Protein AF-G3UJ27-F1 (afdb_monomer)

Foldseek 3Di:
DDDDDDDDDDDDDDDDDDDDDDDDPDPPPDPPPPVPVVVVVVPDQLVVVLVVLVVVLVVLVVVLVVLVVVVVVQVVCVVVVHDRDPDPRDDSVVSVVSNVVSVVSNVVSVVVNVVVVVVVVVCVVPPDQDAPPDPDPPDPPVSHDPPVRVVVVVVVVVVVVVVVVVVVVVVVCVVVVVDPDDDDDDDDDD

Nearest PDB structures (foldseek):
  7emf-assembly1_2  TM=6.962E-01  e=2.921E-13  Homo sapiens
  6w1s-assembly1_X  TM=6.790E-01  e=1.204E-13  Mus musculus
  5nen-assembly1_B  TM=3.263E-01  e=4.739E-01  Serratia marcescens
  3hai-assembly1_B  TM=3.189E-01  e=7.214E+00  Homo sapiens
  8p7d-assembly1_B  TM=3.461E-01  e=8.723E+00  Homo sapiens

Mean predicted aligned error: 19.28 Å

Radius of gyration: 38.5 Å; Cα contacts (8 Å, |Δi|>4): 62; chains: 1; bounding box: 100×75×114 Å

Organism: Loxodonta africana (NCBI:txid9785)

Secondary structure (DSSP, 8-state):
------------------------------S-STHHHHHHTSS--HHHHHHHHHHHHHHHHHHHHHHHHHHHHHHHHHHTTPPPP---PPPHHHHHHHHHHHHHHHHHHHHHHHHHHHHHHHHHHHSPPPP---SSTT---TT---HHHHHHHHHHHHHHHHHHHHHHHHHHHHHTT-PPPP--------

Sequence (190 aa):
MAAPQQPPSTASSAAGVAQQQPQPPAQLVGPAQSGLLQQQQQDFDPVQRYKLLIPQLKESLQTLMKVAAQNLIQNTNIDNGQKSSDGPIQRFDKCLEEFYALCDQLELCLRLAHECLSQSCDSAKHSPTLVPTATKPDAVQPDSLPYPQYLAVIKAQIACAKDIHTALLDCANKVTGKTPAPPTGPGGTL

InterPro domains:
  IPR021018 Mediator complex, subunit Med29, metazoa [PF11568] (42-176)
  IPR021018 Mediator complex, subunit Med29, metazoa [PTHR28314] (6-182)

Structure (mmCIF, N/CA/C/O backbone):
data_AF-G3UJ27-F1
#
_entry.id   AF-G3UJ27-F1
#
loop_
_atom_site.group_PDB
_atom_site.id
_atom_site.type_symbol
_atom_site.label_atom_id
_atom_site.label_alt_id
_atom_site.label_comp_id
_atom_site.label_asym_id
_atom_site.label_entity_id
_atom_site.label_seq_id
_atom_site.pdbx_PDB_ins_code
_atom_site.Cartn_x
_atom_site.Cartn_y
_atom_site.Cartn_z
_atom_site.occupancy
_atom_site.B_iso_or_equiv
_atom_site.auth_seq_id
_atom_site.auth_comp_id
_atom_site.auth_asym_id
_atom_site.auth_atom_id
_atom_site.pdbx_PDB_model_num
ATOM 1 N N . MET A 1 1 ? -51.303 46.149 -0.314 1.00 43.59 1 MET A N 1
ATOM 2 C CA . MET A 1 1 ? -50.035 46.727 0.187 1.00 43.59 1 MET A CA 1
ATOM 3 C C . MET A 1 1 ? -48.930 45.927 -0.497 1.00 43.59 1 MET A C 1
ATOM 5 O O . MET A 1 1 ? -48.987 44.713 -0.398 1.00 43.59 1 MET A O 1
ATOM 9 N N . ALA A 1 2 ? -48.161 46.459 -1.453 1.00 43.19 2 ALA A N 1
ATOM 10 C CA . ALA A 1 2 ? -47.212 47.584 -1.364 1.00 43.19 2 ALA A CA 1
ATOM 11 C C . ALA A 1 2 ? -46.018 47.257 -0.444 1.00 43.19 2 ALA A C 1
ATOM 13 O O . ALA A 1 2 ? -46.259 46.792 0.662 1.00 43.19 2 ALA A O 1
ATOM 14 N N . ALA A 1 3 ? -44.750 47.510 -0.789 1.00 45.84 3 ALA A N 1
ATOM 15 C CA . ALA A 1 3 ? -44.082 47.788 -2.075 1.00 45.84 3 ALA A CA 1
ATOM 16 C C . ALA A 1 3 ? -42.552 47.603 -1.857 1.00 45.84 3 ALA A C 1
ATOM 18 O O . ALA A 1 3 ? -42.110 47.744 -0.716 1.00 45.84 3 ALA A O 1
ATOM 19 N N . PRO A 1 4 ? -41.727 47.305 -2.881 1.00 49.81 4 PRO A N 1
ATOM 20 C CA . PRO A 1 4 ? -40.267 47.267 -2.728 1.00 49.81 4 PRO A CA 1
ATOM 21 C C . PRO A 1 4 ? -39.659 48.683 -2.662 1.00 49.81 4 PRO A C 1
ATOM 23 O O . PRO A 1 4 ? -40.186 49.608 -3.280 1.00 49.81 4 PRO A O 1
ATOM 26 N N . GLN A 1 5 ? -38.527 48.852 -1.967 1.00 48.75 5 GLN A N 1
ATOM 27 C CA . GLN A 1 5 ? -37.745 50.099 -1.982 1.00 48.75 5 GLN A CA 1
ATOM 28 C C . GLN A 1 5 ? -36.603 50.067 -3.015 1.00 48.75 5 GLN A C 1
ATOM 30 O O . GLN A 1 5 ? -35.950 49.046 -3.219 1.00 48.75 5 GLN A O 1
ATOM 35 N N . GLN A 1 6 ? -36.385 51.223 -3.649 1.00 38.78 6 GLN A N 1
ATOM 36 C CA . GLN A 1 6 ? -35.294 51.571 -4.575 1.00 38.78 6 GLN A CA 1
ATOM 37 C C . GLN A 1 6 ? -34.356 52.617 -3.893 1.00 38.78 6 GLN A C 1
ATOM 39 O O . GLN A 1 6 ? -34.439 52.771 -2.676 1.00 38.78 6 GLN A O 1
ATOM 44 N N . PRO A 1 7 ? -33.595 53.456 -4.632 1.00 64.69 7 PRO A N 1
ATOM 45 C CA . PRO A 1 7 ? -32.274 53.235 -5.243 1.00 64.69 7 PRO A CA 1
ATOM 46 C C . PRO A 1 7 ? -31.192 54.141 -4.573 1.00 64.69 7 PRO A C 1
ATOM 48 O O . PRO A 1 7 ? -31.473 54.673 -3.496 1.00 64.69 7 PRO A O 1
ATOM 51 N N . PRO A 1 8 ? -29.951 54.297 -5.109 1.00 52.19 8 PRO A N 1
ATOM 52 C CA . PRO A 1 8 ? -29.618 55.216 -6.235 1.00 52.19 8 PRO A CA 1
ATOM 53 C C . PRO A 1 8 ? -28.551 54.638 -7.221 1.00 52.19 8 PRO A C 1
ATOM 55 O O . PRO A 1 8 ? -28.146 53.493 -7.059 1.00 52.19 8 PRO A O 1
ATOM 58 N N . SER A 1 9 ? -27.945 55.351 -8.194 1.00 44.00 9 SER A N 1
ATOM 59 C CA . SER A 1 9 ? -28.439 56.270 -9.256 1.00 44.00 9 SER A CA 1
ATOM 60 C C . SER A 1 9 ? -27.278 56.727 -10.182 1.00 44.00 9 SER A C 1
ATOM 62 O O . SER A 1 9 ? -26.200 57.010 -9.676 1.00 44.00 9 SER A O 1
ATOM 64 N N . THR A 1 10 ? -27.551 56.944 -11.487 1.00 37.72 10 THR A N 1
ATOM 65 C CA . THR A 1 10 ? -26.833 57.832 -12.467 1.00 37.72 10 THR A CA 1
ATOM 66 C C . THR A 1 10 ? -25.339 57.602 -12.815 1.00 37.72 10 THR A C 1
ATOM 68 O O . THR A 1 10 ? -24.548 57.268 -11.951 1.00 37.72 10 THR A O 1
ATOM 71 N N . ALA A 1 11 ? -24.830 57.883 -14.030 1.00 40.16 11 ALA A N 1
ATOM 72 C CA . ALA A 1 11 ? -25.424 58.107 -15.366 1.00 40.16 11 ALA A CA 1
ATOM 73 C C . ALA A 1 11 ? -24.314 58.219 -16.449 1.00 40.16 11 ALA A C 1
ATOM 75 O O . ALA A 1 11 ? -23.251 58.741 -16.143 1.00 40.16 11 ALA A O 1
ATOM 76 N N . SER A 1 12 ? -24.646 57.892 -17.713 1.00 38.56 12 SER A N 1
ATOM 77 C CA . SER A 1 12 ? -24.023 58.381 -18.974 1.00 38.56 12 SER A CA 1
ATOM 78 C C . SER A 1 12 ? -22.514 58.177 -19.240 1.00 38.56 12 SER A C 1
ATOM 80 O O . SER A 1 12 ? -21.727 57.957 -18.335 1.00 38.56 12 SER A O 1
ATOM 82 N N . SER A 1 13 ? -21.979 58.345 -20.458 1.00 37.38 13 SER A N 1
ATOM 83 C CA . SER A 1 13 ? -22.450 58.152 -21.854 1.00 37.38 13 SER A CA 1
ATOM 84 C C . SER A 1 13 ? -21.300 58.603 -22.771 1.00 37.38 13 SER A C 1
ATOM 86 O O . SER A 1 13 ? -20.910 59.761 -22.670 1.00 37.38 13 SER A O 1
ATOM 88 N N . ALA A 1 14 ? -20.810 57.771 -23.697 1.00 36.94 14 ALA A N 1
ATOM 89 C CA . ALA A 1 14 ? -20.110 58.234 -24.909 1.00 36.94 14 ALA A CA 1
ATOM 90 C C . ALA A 1 14 ? -19.943 57.089 -25.922 1.00 36.94 14 ALA A C 1
ATOM 92 O O . ALA A 1 14 ? -19.512 55.996 -25.564 1.00 36.94 14 ALA A O 1
ATOM 93 N N . ALA A 1 15 ? -20.264 57.354 -27.188 1.00 33.00 15 ALA A N 1
ATOM 94 C CA . ALA A 1 15 ? -20.025 56.436 -28.299 1.00 33.00 15 ALA A CA 1
ATOM 95 C C . ALA A 1 15 ? -18.659 56.700 -28.957 1.00 33.00 15 ALA A C 1
ATOM 97 O O . ALA A 1 15 ? -18.179 57.832 -28.969 1.00 33.00 15 ALA A O 1
ATOM 98 N N . GLY A 1 16 ? -18.078 55.670 -29.574 1.00 33.84 16 GLY A N 1
ATOM 99 C CA . GLY A 1 16 ? -16.882 55.779 -30.411 1.00 33.84 16 GLY A CA 1
ATOM 100 C C . GLY A 1 16 ? -16.804 54.598 -31.374 1.00 33.84 16 GLY A C 1
ATOM 101 O O . GLY A 1 16 ? -16.449 53.497 -30.968 1.00 33.84 16 GLY A O 1
ATOM 102 N N . VAL A 1 17 ? -17.182 54.816 -32.636 1.00 36.81 17 VAL A N 1
ATOM 103 C CA . VAL A 1 17 ? -17.223 53.786 -33.688 1.00 36.81 17 VAL A CA 1
ATOM 104 C C . VAL A 1 17 ? -16.117 54.000 -34.722 1.00 36.81 17 VAL A C 1
ATOM 106 O O . VAL A 1 17 ? -16.107 55.009 -35.418 1.00 36.81 17 VAL A O 1
ATOM 109 N N . ALA A 1 18 ? -15.213 53.025 -34.837 1.00 36.53 18 ALA A N 1
ATOM 110 C CA . ALA A 1 18 ? -14.238 52.831 -35.917 1.00 36.53 18 ALA A CA 1
ATOM 111 C C . ALA A 1 18 ? -13.563 51.456 -35.713 1.00 36.53 18 ALA A C 1
ATOM 113 O O . ALA A 1 18 ? -13.424 51.029 -34.571 1.00 36.53 18 ALA A O 1
ATOM 114 N N . GLN A 1 19 ? -13.079 50.711 -36.708 1.00 36.75 19 GLN A N 1
ATOM 115 C CA . GLN A 1 19 ? -13.409 50.590 -38.136 1.00 36.75 19 GLN A CA 1
ATOM 116 C C . GLN A 1 19 ? -12.917 49.182 -38.568 1.00 36.75 19 GLN A C 1
ATOM 118 O O . GLN A 1 19 ? -12.073 48.590 -37.899 1.00 36.75 19 GLN A O 1
ATOM 123 N N . GLN A 1 20 ? -13.472 48.599 -39.633 1.00 37.12 20 GLN A N 1
ATOM 124 C CA . GLN A 1 20 ? -13.201 47.207 -40.034 1.00 37.12 20 GLN A CA 1
ATOM 125 C C . GLN A 1 20 ? -11.748 46.931 -40.460 1.00 37.12 20 GLN A C 1
ATOM 127 O O . GLN A 1 20 ? -11.214 47.650 -41.300 1.00 37.12 20 GLN A O 1
ATOM 132 N N . GLN A 1 21 ? -11.215 45.767 -40.066 1.00 33.22 21 GLN A N 1
ATOM 133 C CA . GLN A 1 21 ? -10.401 44.932 -40.961 1.00 33.22 21 GLN A CA 1
ATOM 134 C C . GLN A 1 21 ? -10.536 43.438 -40.585 1.00 33.22 21 GLN A C 1
ATOM 136 O O . GLN A 1 21 ? -10.294 43.086 -39.431 1.00 33.22 21 GLN A O 1
ATOM 141 N N . PRO A 1 22 ? -10.936 42.541 -41.509 1.00 39.62 22 PRO A N 1
ATOM 142 C CA . PRO A 1 22 ? -11.054 41.113 -41.223 1.00 39.62 22 PRO A CA 1
ATOM 143 C C . PRO A 1 22 ? -9.740 40.370 -41.513 1.00 39.62 22 PRO A C 1
ATOM 145 O O . PRO A 1 22 ? -9.303 40.299 -42.661 1.00 39.62 22 PRO A O 1
ATOM 148 N N . GLN A 1 23 ? -9.141 39.749 -40.493 1.00 36.09 23 GLN A N 1
ATOM 149 C CA . GLN A 1 23 ? -8.149 38.681 -40.677 1.00 36.09 23 GLN A CA 1
ATOM 150 C C . GLN A 1 23 ? -8.783 37.321 -40.351 1.00 36.09 23 GLN A C 1
ATOM 152 O O . GLN A 1 23 ? -9.500 37.213 -39.354 1.00 36.09 23 GLN A O 1
ATOM 157 N N . PRO A 1 24 ? -8.534 36.272 -41.157 1.00 40.53 24 PRO A N 1
ATOM 158 C CA . PRO A 1 24 ? -9.022 34.935 -40.853 1.00 40.53 24 PRO A CA 1
ATOM 159 C C . PRO A 1 24 ? -8.277 34.368 -39.631 1.00 40.53 24 PRO A C 1
ATOM 161 O O . PRO A 1 24 ? -7.045 34.440 -39.591 1.00 40.53 24 PRO A O 1
ATOM 164 N N . PRO A 1 25 ? -8.972 33.763 -38.650 1.00 41.12 25 PRO A N 1
ATOM 165 C CA . PRO A 1 25 ? -8.307 33.028 -37.587 1.00 41.12 25 PRO A CA 1
ATOM 166 C C . PRO A 1 25 ? -7.706 31.748 -38.175 1.00 41.12 25 PRO A C 1
ATOM 168 O O . PRO A 1 25 ? -8.407 30.766 -38.426 1.00 41.12 25 PRO A O 1
ATOM 171 N N . ALA A 1 26 ? -6.393 31.755 -38.398 1.00 39.66 26 ALA A N 1
ATOM 172 C CA . ALA A 1 26 ? -5.655 30.539 -38.698 1.00 39.66 26 ALA A CA 1
ATOM 173 C C . ALA A 1 26 ? -5.817 29.564 -37.521 1.00 39.66 26 ALA A C 1
ATOM 175 O O . ALA A 1 26 ? -5.401 29.865 -36.400 1.00 39.66 26 ALA A O 1
ATOM 176 N N . GLN A 1 27 ? -6.424 28.400 -37.771 1.00 41.59 27 GLN A N 1
ATOM 177 C CA . GLN A 1 27 ? -6.539 27.329 -36.783 1.00 41.59 27 GLN A CA 1
ATOM 178 C C . GLN A 1 27 ? -5.165 26.696 -36.530 1.00 41.59 27 GLN A C 1
ATOM 180 O O . GLN A 1 27 ? -4.834 25.635 -37.056 1.00 41.59 27 GLN A O 1
ATOM 185 N N . LEU A 1 28 ? -4.361 27.348 -35.695 1.00 41.75 28 LEU A N 1
ATOM 186 C CA . LEU A 1 28 ? -3.212 26.722 -35.058 1.00 41.75 28 LEU A CA 1
ATOM 187 C C . LEU A 1 28 ? -3.746 25.764 -33.990 1.00 41.75 28 LEU A C 1
ATOM 189 O O . LEU A 1 28 ? -4.135 26.177 -32.897 1.00 41.75 28 LEU A O 1
ATOM 193 N N . VAL A 1 29 ? -3.811 24.478 -34.342 1.00 40.78 29 VAL A N 1
ATOM 194 C CA . VAL A 1 29 ? -4.196 23.414 -33.414 1.00 40.78 29 VAL A CA 1
ATOM 195 C C . VAL A 1 29 ? -3.130 23.311 -32.317 1.00 40.78 29 VAL A C 1
ATOM 197 O O . VAL A 1 29 ? -2.039 22.777 -32.509 1.00 40.78 29 VAL A O 1
ATOM 200 N N . GLY A 1 30 ? -3.411 23.922 -31.167 1.00 34.66 30 GLY A N 1
ATOM 201 C CA . GLY A 1 30 ? -2.503 23.920 -30.027 1.00 34.66 30 GLY A CA 1
ATOM 202 C C . GLY A 1 30 ? -2.453 22.536 -29.367 1.00 34.66 30 GLY A C 1
ATOM 203 O O . GLY A 1 30 ? -3.514 21.946 -29.141 1.0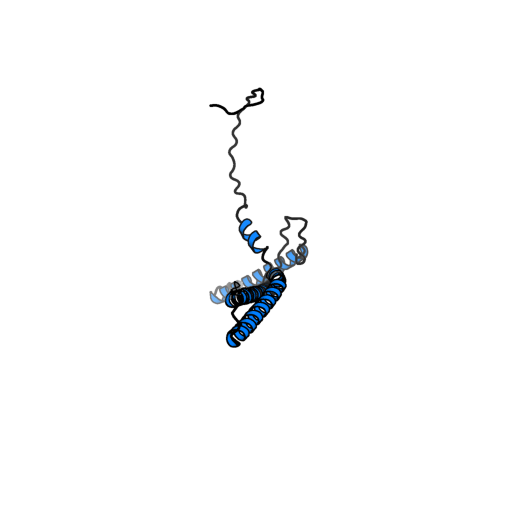0 34.66 30 GLY A O 1
ATOM 204 N N . PRO A 1 31 ? -1.269 22.010 -29.000 1.00 46.00 31 PRO A N 1
ATOM 205 C CA . PRO A 1 31 ? -1.133 20.728 -28.307 1.00 46.00 31 PRO A CA 1
ATOM 206 C C . PRO A 1 31 ? -1.524 20.857 -26.822 1.00 46.00 31 PRO A C 1
ATOM 208 O O . PRO A 1 31 ? -0.691 20.745 -25.929 1.00 46.00 31 PRO A O 1
ATOM 211 N N . ALA A 1 32 ? -2.804 21.134 -26.553 1.00 40.72 32 ALA A N 1
ATOM 212 C CA . ALA A 1 32 ? -3.315 21.442 -25.214 1.00 40.72 32 ALA A CA 1
ATOM 213 C C . ALA A 1 32 ? -4.085 20.288 -24.542 1.00 40.72 32 ALA A C 1
ATOM 215 O O . ALA A 1 32 ? -4.206 20.278 -23.320 1.00 40.72 32 ALA A O 1
ATOM 216 N N . GLN A 1 33 ? -4.602 19.306 -25.295 1.00 42.12 33 GLN A N 1
ATOM 217 C CA . GLN A 1 33 ? -5.451 18.245 -24.721 1.00 42.12 33 GLN A CA 1
ATOM 218 C C . GLN A 1 33 ? -4.694 17.021 -24.179 1.00 42.12 33 GLN A C 1
ATOM 220 O O . GLN A 1 33 ? -5.212 16.345 -23.294 1.00 42.12 33 GLN A O 1
ATOM 225 N N . SER A 1 34 ? -3.462 16.753 -24.620 1.00 42.16 34 SER A N 1
ATOM 226 C CA . SER A 1 34 ? -2.713 15.562 -24.176 1.00 42.16 34 SER A CA 1
ATOM 227 C C . SER A 1 34 ? -2.145 15.668 -22.751 1.00 42.16 34 SER A C 1
ATOM 229 O O . SER A 1 34 ? -1.803 14.652 -22.155 1.00 42.16 34 SER A O 1
ATOM 231 N N . 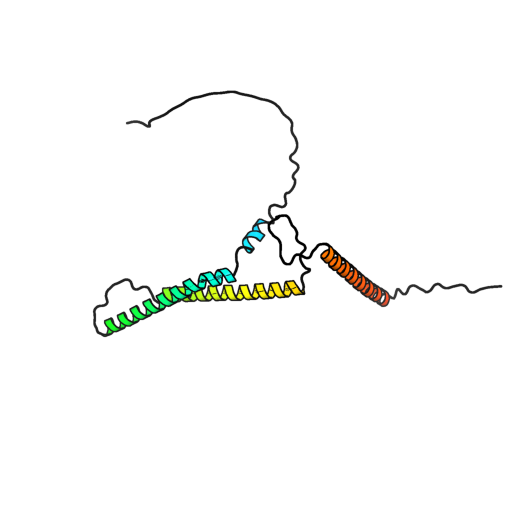GLY A 1 35 ? -2.029 16.879 -22.191 1.00 41.81 35 GLY A N 1
ATOM 232 C CA . GLY A 1 35 ? -1.373 17.102 -20.894 1.00 41.81 35 GLY A CA 1
ATOM 233 C C . GLY A 1 35 ? -2.237 16.810 -19.660 1.00 41.81 35 GLY A C 1
ATOM 234 O O . GLY A 1 35 ? -1.698 16.568 -18.583 1.00 41.81 35 GLY A O 1
ATOM 235 N N . LEU A 1 36 ? -3.568 16.819 -19.793 1.00 45.19 36 LEU A N 1
ATOM 236 C CA . LEU A 1 36 ? -4.476 16.793 -18.636 1.00 45.19 36 LEU A CA 1
ATOM 237 C C . LEU A 1 36 ? -4.591 15.391 -18.007 1.00 45.19 36 LEU A C 1
ATOM 239 O O . LEU A 1 36 ? -4.637 15.267 -16.786 1.00 45.19 36 LEU A O 1
ATOM 243 N N . LEU A 1 37 ? -4.536 14.328 -18.818 1.00 45.81 37 LEU A N 1
ATOM 244 C CA . LEU A 1 37 ? -4.535 12.944 -18.318 1.00 45.81 37 LEU A CA 1
ATOM 245 C C . LEU A 1 37 ? -3.210 12.549 -17.647 1.00 45.81 37 LEU A C 1
ATOM 247 O O . LEU A 1 37 ? -3.214 11.766 -16.703 1.00 45.81 37 LEU A O 1
ATOM 251 N N . GLN A 1 38 ? -2.080 13.114 -18.084 1.00 49.25 38 GLN A N 1
ATOM 252 C CA . GLN A 1 38 ? -0.767 12.772 -17.527 1.00 49.25 38 GLN A CA 1
ATOM 253 C C . GLN A 1 38 ? -0.509 13.433 -16.161 1.00 49.25 38 GLN A C 1
ATOM 255 O O . GLN A 1 38 ? 0.253 12.904 -15.356 1.00 49.25 38 GLN A O 1
ATOM 260 N N . GLN A 1 39 ? -1.180 14.550 -15.860 1.00 46.84 39 GLN A N 1
ATOM 261 C CA . GLN A 1 39 ? -1.038 15.246 -14.578 1.00 46.84 39 GLN A CA 1
ATOM 262 C C . GLN A 1 39 ? -1.773 14.538 -13.426 1.00 46.84 39 GLN A C 1
ATOM 264 O O . GLN A 1 39 ? -1.283 14.543 -12.302 1.00 46.84 39 GLN A O 1
ATOM 269 N N . GLN A 1 40 ? -2.901 13.869 -13.696 1.00 43.84 40 GLN A N 1
ATOM 270 C CA . GLN A 1 40 ? -3.661 13.148 -12.663 1.00 43.84 40 GLN A CA 1
ATOM 271 C C . GLN A 1 40 ? -2.953 11.868 -12.175 1.00 43.84 40 GLN A C 1
ATOM 273 O O . GLN A 1 40 ? -3.234 11.391 -11.079 1.00 43.84 40 GLN A O 1
ATOM 278 N N . GLN A 1 41 ? -2.011 11.330 -12.956 1.00 47.50 41 GLN A N 1
ATOM 279 C CA . GLN A 1 41 ? -1.284 10.101 -12.626 1.00 47.50 41 GLN A CA 1
ATOM 280 C C . GLN A 1 41 ? 0.023 10.344 -11.840 1.00 47.50 41 GLN A C 1
ATOM 282 O O . GLN A 1 41 ? 0.600 9.387 -11.334 1.00 47.50 41 GLN A O 1
ATOM 287 N N . GLN A 1 42 ? 0.483 11.598 -11.697 1.00 48.16 42 GLN A N 1
ATOM 288 C CA . GLN A 1 42 ? 1.686 11.931 -10.911 1.00 48.16 42 GLN A CA 1
ATOM 289 C C . GLN A 1 42 ? 1.429 12.217 -9.421 1.00 48.16 42 GLN A C 1
ATOM 291 O O . GLN A 1 42 ? 2.384 12.220 -8.652 1.00 48.16 42 GLN A O 1
ATOM 296 N N . ASP A 1 43 ? 0.183 12.459 -9.000 1.00 60.78 43 ASP A N 1
ATOM 297 C CA . ASP A 1 43 ? -0.125 12.864 -7.613 1.00 60.78 43 ASP A CA 1
ATOM 298 C C . ASP A 1 43 ? -0.288 11.669 -6.646 1.00 60.78 43 ASP A C 1
ATOM 300 O O . ASP A 1 43 ? -0.207 11.810 -5.426 1.00 60.78 43 ASP A O 1
ATOM 304 N N . PHE A 1 44 ? -0.493 10.457 -7.176 1.00 77.50 44 PHE A N 1
ATOM 305 C CA . PHE A 1 44 ? -0.675 9.252 -6.364 1.00 77.50 44 PHE A CA 1
ATOM 306 C C . PHE A 1 44 ? 0.666 8.579 -6.030 1.00 77.50 44 PHE A C 1
ATOM 308 O O . PHE A 1 44 ? 1.074 7.632 -6.699 1.00 77.50 44 PHE A O 1
ATOM 315 N N . ASP A 1 45 ? 1.331 9.024 -4.961 1.00 90.31 45 ASP A N 1
ATOM 316 C CA . ASP A 1 45 ? 2.429 8.257 -4.354 1.00 90.31 45 ASP A CA 1
ATOM 317 C C . ASP A 1 45 ? 1.875 7.167 -3.402 1.00 90.31 45 ASP A C 1
ATOM 319 O O . ASP A 1 45 ? 1.352 7.492 -2.322 1.00 90.31 45 ASP A O 1
ATOM 323 N N . PRO A 1 46 ? 2.002 5.865 -3.740 1.00 91.81 46 PRO A N 1
ATOM 324 C CA . PRO A 1 46 ? 1.573 4.783 -2.859 1.00 91.81 46 PRO A CA 1
ATOM 325 C C . PRO A 1 46 ? 2.351 4.736 -1.533 1.00 91.81 46 PRO A C 1
ATOM 327 O O . PRO A 1 46 ? 1.789 4.310 -0.522 1.00 91.81 46 PRO A O 1
ATOM 330 N N . VAL A 1 47 ? 3.606 5.197 -1.489 1.00 94.75 47 VAL A N 1
ATOM 331 C CA . VAL A 1 47 ? 4.436 5.192 -0.273 1.00 94.75 47 VAL A CA 1
ATOM 332 C C . VAL A 1 47 ? 3.963 6.270 0.703 1.00 94.75 47 VAL A C 1
ATOM 334 O O . VAL A 1 47 ? 3.748 5.986 1.886 1.00 94.75 47 VAL A O 1
ATOM 337 N N . GLN A 1 48 ? 3.730 7.498 0.232 1.00 94.94 48 GLN A N 1
ATOM 338 C CA . GLN A 1 48 ? 3.089 8.550 1.022 1.00 94.94 48 GLN A CA 1
ATOM 339 C C . GLN A 1 48 ? 1.694 8.126 1.493 1.00 94.94 48 GLN A C 1
ATOM 341 O O . GLN A 1 48 ? 1.374 8.307 2.672 1.00 94.94 48 GLN A O 1
ATOM 346 N N . ARG A 1 49 ? 0.876 7.512 0.625 1.00 95.12 49 ARG A N 1
ATOM 347 C CA . ARG A 1 49 ? -0.468 7.057 1.010 1.00 95.12 49 ARG A CA 1
ATOM 348 C C . ARG A 1 49 ? -0.427 5.963 2.077 1.00 95.12 49 ARG A C 1
ATOM 350 O O . ARG A 1 49 ? -1.154 6.076 3.060 1.00 95.12 49 ARG A O 1
ATOM 357 N N . TYR A 1 50 ? 0.468 4.982 1.961 1.00 96.69 50 TYR A N 1
ATOM 358 C CA . TYR A 1 50 ? 0.723 3.988 3.010 1.00 96.69 50 TYR A CA 1
ATOM 359 C C . TYR A 1 50 ? 1.059 4.659 4.355 1.00 96.69 50 TYR A C 1
ATOM 361 O O . TYR A 1 50 ? 0.422 4.375 5.370 1.00 96.69 50 TYR A O 1
ATOM 369 N N . LYS A 1 51 ? 1.993 5.622 4.365 1.00 95.94 51 LYS A N 1
ATOM 370 C CA . LYS A 1 51 ? 2.407 6.344 5.586 1.00 95.94 51 LYS A CA 1
ATOM 371 C C . LYS A 1 51 ? 1.255 7.115 6.249 1.00 95.94 51 LYS A C 1
ATOM 373 O O . LYS A 1 51 ? 1.222 7.193 7.475 1.00 95.94 51 LYS A O 1
ATOM 378 N N . LEU A 1 52 ? 0.306 7.639 5.469 1.00 96.06 52 LEU A N 1
ATOM 379 C CA . LEU A 1 52 ? -0.898 8.322 5.969 1.00 96.06 52 LEU A CA 1
ATOM 380 C C . LEU A 1 52 ? -1.973 7.367 6.520 1.00 96.06 52 LEU A C 1
ATOM 382 O O . LEU A 1 52 ? -2.803 7.789 7.329 1.00 96.06 52 LEU A O 1
ATOM 386 N N . LEU A 1 53 ? -1.970 6.093 6.119 1.00 96.94 53 LEU A N 1
ATOM 387 C CA . LEU A 1 53 ? -2.930 5.089 6.596 1.00 96.94 53 LEU A CA 1
ATOM 388 C C . LEU A 1 53 ? -2.489 4.407 7.899 1.00 96.94 53 LEU A C 1
ATOM 390 O O . LEU A 1 53 ? -3.339 4.024 8.695 1.00 96.94 53 LEU A O 1
ATOM 394 N N . ILE A 1 54 ? -1.183 4.311 8.173 1.00 97.44 54 ILE A N 1
ATOM 395 C CA . ILE A 1 54 ? -0.645 3.754 9.430 1.00 97.44 54 ILE A CA 1
ATOM 396 C C . ILE A 1 54 ? -1.289 4.337 10.710 1.00 97.44 54 ILE A C 1
ATOM 398 O O . ILE A 1 54 ? -1.668 3.543 11.576 1.00 97.44 54 ILE A O 1
ATOM 402 N N . PRO A 1 55 ? -1.441 5.668 10.898 1.00 97.94 55 PRO A N 1
ATOM 403 C CA . PRO A 1 55 ? -2.117 6.195 12.086 1.00 97.94 55 PRO A CA 1
ATOM 404 C C . PRO A 1 55 ? -3.598 5.793 12.151 1.00 97.94 55 PRO A C 1
ATOM 406 O O . PRO A 1 55 ? -4.057 5.400 13.222 1.00 97.94 55 PRO A O 1
ATOM 409 N N . GLN A 1 56 ? -4.309 5.800 11.018 1.00 97.81 56 GLN A N 1
ATOM 410 C CA . GLN A 1 56 ? -5.724 5.410 10.936 1.00 97.81 56 GLN A CA 1
ATOM 411 C C . GLN A 1 56 ? -5.920 3.927 11.275 1.00 97.81 56 GLN A C 1
ATOM 413 O O . GLN A 1 56 ? -6.802 3.585 12.055 1.00 97.81 56 GLN A O 1
ATOM 418 N N . LEU A 1 57 ? -5.043 3.044 10.785 1.00 98.31 57 LEU A N 1
ATOM 419 C CA . LEU A 1 57 ? -5.063 1.617 11.121 1.00 98.31 57 LEU A CA 1
ATOM 420 C C . LEU A 1 57 ? -4.868 1.382 12.628 1.00 98.31 57 LEU A C 1
ATOM 422 O O . LEU A 1 57 ? -5.560 0.558 13.225 1.00 98.31 57 LEU A O 1
ATOM 426 N N . LYS A 1 58 ? -3.952 2.125 13.263 1.00 98.00 58 LYS A N 1
ATOM 427 C CA . LYS A 1 58 ? -3.726 2.050 14.716 1.00 98.00 58 LYS A CA 1
ATOM 428 C C . LYS A 1 58 ? -4.938 2.529 15.519 1.00 98.00 58 LYS A C 1
ATOM 430 O O . LYS A 1 58 ? -5.236 1.948 16.561 1.00 98.00 58 LYS A O 1
ATOM 435 N N . GLU A 1 59 ? -5.612 3.580 15.062 1.00 98.12 59 GLU A N 1
ATOM 436 C CA . GLU A 1 59 ? -6.822 4.111 15.697 1.00 98.12 59 GLU A CA 1
ATOM 437 C C . GLU A 1 59 ? -8.021 3.167 15.526 1.00 98.12 59 GLU A C 1
ATOM 439 O O . GLU A 1 59 ? -8.694 2.848 16.508 1.00 98.12 59 GLU A O 1
ATOM 444 N N . SER A 1 60 ? -8.227 2.645 14.316 1.00 98.00 60 SER A N 1
ATOM 445 C CA . SER A 1 60 ? -9.250 1.644 14.002 1.00 98.00 60 SER A CA 1
ATOM 446 C C . SER A 1 60 ? -9.072 0.378 14.850 1.00 98.00 60 SER A C 1
ATOM 448 O O . SER A 1 60 ? -10.001 -0.026 15.549 1.00 98.00 60 SER A O 1
ATOM 450 N N . LEU A 1 61 ? -7.852 -0.171 14.935 1.00 98.25 61 LEU A N 1
ATOM 451 C CA . LEU A 1 61 ? -7.547 -1.314 15.805 1.00 98.25 61 LEU A CA 1
ATOM 452 C C . LEU A 1 61 ? -7.813 -1.013 17.290 1.00 98.25 61 LEU A C 1
ATOM 454 O O . LEU A 1 61 ? -8.348 -1.857 18.010 1.00 98.25 61 LEU A O 1
ATOM 458 N N . GLN A 1 62 ? -7.466 0.186 17.771 1.00 97.88 62 GLN A N 1
ATOM 459 C CA . GLN A 1 62 ? -7.757 0.582 19.152 1.00 97.88 62 GLN A CA 1
ATOM 460 C C . GLN A 1 62 ? -9.271 0.654 19.409 1.00 97.88 62 GLN A C 1
ATOM 462 O O . GLN A 1 62 ? -9.740 0.213 20.460 1.00 97.88 62 GLN A O 1
ATOM 467 N N . THR A 1 63 ? -10.034 1.197 18.460 1.00 96.50 63 THR A N 1
ATOM 468 C CA . THR A 1 63 ? -11.497 1.296 18.528 1.00 96.50 63 THR A CA 1
ATOM 469 C C . THR A 1 63 ? -12.147 -0.085 18.494 1.00 96.50 63 THR A C 1
ATOM 471 O O . THR A 1 63 ? -12.968 -0.384 19.359 1.00 96.50 63 THR A O 1
ATOM 474 N N . LEU A 1 64 ? -11.703 -0.967 17.596 1.00 97.38 64 LEU A N 1
ATOM 475 C CA . LEU A 1 64 ? -12.126 -2.365 17.516 1.00 97.38 64 LEU A CA 1
ATOM 476 C C . LEU A 1 64 ? -11.935 -3.096 18.854 1.00 97.38 64 LEU A C 1
ATOM 478 O O . LEU A 1 64 ? -12.874 -3.702 19.367 1.00 97.38 64 LEU A O 1
ATOM 482 N N . MET A 1 65 ? -10.752 -2.978 19.466 1.00 97.81 65 MET A N 1
ATOM 483 C CA . MET A 1 65 ? -10.452 -3.596 20.766 1.00 97.81 65 MET A CA 1
ATOM 484 C C . MET A 1 65 ? -11.308 -3.020 21.907 1.00 97.81 65 MET A C 1
ATOM 486 O O . MET A 1 65 ? -11.789 -3.772 22.756 1.00 97.81 65 MET A O 1
ATOM 490 N N . LYS A 1 66 ? -11.549 -1.700 21.922 1.00 96.12 66 LYS A N 1
ATOM 491 C CA . LYS A 1 66 ? -12.446 -1.048 22.895 1.00 96.12 66 LYS A CA 1
ATOM 492 C C . LYS A 1 66 ? -13.882 -1.563 22.773 1.00 96.12 66 LYS A C 1
ATOM 494 O O . LYS A 1 66 ? -14.489 -1.909 23.785 1.00 96.12 66 LYS A O 1
ATOM 499 N N . VAL A 1 67 ? -14.408 -1.639 21.552 1.00 94.25 67 VAL A N 1
ATOM 500 C CA . VAL A 1 67 ? -15.772 -2.112 21.276 1.00 94.25 67 VAL A CA 1
ATOM 501 C C . VAL A 1 67 ? -15.913 -3.601 21.603 1.00 94.25 67 VAL A C 1
ATOM 503 O O . VAL A 1 67 ? -16.896 -3.988 22.235 1.00 94.25 67 VAL A O 1
ATOM 506 N N . ALA A 1 68 ? -14.918 -4.429 21.274 1.00 94.81 68 ALA A N 1
ATOM 507 C CA . ALA A 1 68 ? -14.888 -5.843 21.650 1.00 94.81 68 ALA A CA 1
ATOM 508 C C . ALA A 1 68 ? -14.945 -6.037 23.176 1.00 94.81 68 ALA A C 1
ATOM 510 O O . ALA A 1 68 ? -15.766 -6.807 23.675 1.00 94.81 68 ALA A O 1
ATOM 511 N N . ALA A 1 69 ? -14.126 -5.291 23.927 1.00 94.81 69 ALA A N 1
ATOM 512 C CA . ALA A 1 69 ? -14.122 -5.342 25.388 1.00 94.81 69 ALA A CA 1
ATOM 513 C C . ALA A 1 69 ? -15.464 -4.890 25.993 1.00 94.81 69 ALA A C 1
ATOM 515 O O . ALA A 1 69 ? -15.966 -5.530 26.915 1.00 94.81 69 ALA A O 1
ATOM 516 N N . GLN A 1 70 ? -16.080 -3.831 25.454 1.00 92.00 70 GLN A N 1
ATOM 517 C CA . GLN A 1 70 ? -17.405 -3.368 25.884 1.00 92.00 70 GLN A CA 1
ATOM 518 C C . GLN A 1 70 ? -18.493 -4.425 25.648 1.00 92.00 70 GLN A C 1
ATOM 520 O O . GLN A 1 70 ? -19.281 -4.684 26.555 1.00 92.00 70 GLN A O 1
ATOM 525 N N . ASN A 1 71 ? -18.498 -5.078 24.479 1.00 89.88 71 ASN A N 1
ATOM 526 C CA . ASN A 1 71 ? -19.437 -6.163 24.173 1.00 89.88 71 ASN A CA 1
ATOM 527 C C . ASN A 1 71 ? -19.248 -7.357 25.130 1.00 89.88 71 ASN A C 1
ATOM 529 O O . ASN A 1 71 ? -20.227 -7.880 25.655 1.00 89.88 71 ASN A O 1
ATOM 533 N N . LEU A 1 72 ? -18.003 -7.750 25.429 1.00 92.12 72 LEU A N 1
ATOM 534 C CA . LEU A 1 72 ? -17.717 -8.841 26.370 1.00 92.12 72 LEU A CA 1
ATOM 535 C C . LEU A 1 72 ? -18.204 -8.528 27.797 1.00 92.12 72 LEU A C 1
ATOM 537 O O . LEU A 1 72 ? -18.851 -9.364 28.430 1.00 92.12 72 LEU A O 1
ATOM 541 N N . ILE A 1 73 ? -17.925 -7.319 28.295 1.00 90.94 73 ILE A N 1
ATOM 542 C CA . ILE A 1 73 ? -18.380 -6.855 29.616 1.00 90.94 73 ILE A CA 1
ATOM 543 C C . ILE A 1 73 ? -19.911 -6.810 29.668 1.00 90.94 73 ILE A C 1
ATOM 545 O O . ILE A 1 73 ? -20.507 -7.238 30.654 1.00 90.94 73 ILE A O 1
ATOM 549 N N . GLN A 1 74 ? -20.564 -6.335 28.606 1.00 87.12 74 GLN A N 1
ATOM 550 C CA . GLN A 1 74 ? -22.020 -6.310 28.530 1.00 87.12 74 GLN A CA 1
ATOM 551 C C . GLN A 1 74 ? -22.627 -7.715 28.559 1.00 87.12 74 GLN A C 1
ATOM 553 O O . GLN A 1 74 ? -23.554 -7.934 29.336 1.00 87.12 74 GLN A O 1
ATOM 558 N N . ASN A 1 75 ? -22.102 -8.656 27.769 1.00 88.38 75 ASN A N 1
ATOM 559 C CA . ASN A 1 75 ? -22.572 -10.043 27.776 1.00 88.38 75 ASN A CA 1
ATOM 560 C C . ASN A 1 75 ? -22.430 -10.648 29.182 1.00 88.38 75 ASN A C 1
ATOM 562 O O . ASN A 1 75 ? -23.404 -11.143 29.735 1.00 88.38 75 ASN A O 1
ATOM 566 N N . THR A 1 76 ? -21.274 -10.447 29.826 1.00 91.62 76 THR A N 1
ATOM 567 C CA . THR A 1 76 ? -21.023 -10.882 31.214 1.00 91.62 76 THR A CA 1
ATOM 568 C C . THR A 1 76 ? -22.038 -10.296 32.210 1.00 91.62 76 THR A C 1
ATOM 570 O O . THR A 1 76 ? -22.491 -10.982 33.124 1.00 91.62 76 THR A O 1
ATOM 573 N N . ASN A 1 77 ? -22.429 -9.028 32.045 1.00 88.81 77 ASN A N 1
ATOM 574 C CA . ASN A 1 77 ? -23.433 -8.387 32.900 1.00 88.81 77 ASN A CA 1
ATOM 575 C C . ASN A 1 77 ? -24.848 -8.950 32.663 1.00 88.81 77 ASN A C 1
ATOM 577 O O . ASN A 1 77 ? -25.603 -9.106 33.623 1.00 88.81 77 ASN A O 1
ATOM 581 N N . ILE A 1 78 ? -25.196 -9.268 31.410 1.00 88.44 78 ILE A N 1
ATOM 582 C CA . ILE A 1 78 ? -26.467 -9.912 31.041 1.00 88.44 78 ILE A CA 1
ATOM 583 C C . ILE A 1 78 ? -26.538 -11.324 31.638 1.00 88.44 78 ILE A C 1
ATOM 585 O O . ILE A 1 78 ? -27.545 -11.664 32.258 1.00 88.44 78 ILE A O 1
ATOM 589 N N . ASP A 1 79 ? -25.460 -12.106 31.528 1.00 89.62 79 ASP A N 1
ATOM 590 C CA . ASP A 1 79 ? -25.358 -13.458 32.094 1.00 89.62 79 ASP A CA 1
ATOM 591 C C . ASP A 1 79 ? -25.473 -13.449 33.632 1.00 89.62 79 ASP A C 1
ATOM 593 O O . ASP A 1 79 ? -26.097 -14.329 34.224 1.00 89.62 79 ASP A O 1
ATOM 597 N N . ASN A 1 80 ? -24.961 -12.399 34.286 1.00 91.75 80 ASN A N 1
ATOM 598 C CA . ASN A 1 80 ? -25.140 -12.142 35.722 1.00 91.75 80 ASN A CA 1
ATOM 599 C C . ASN A 1 80 ? -26.541 -11.605 36.100 1.00 91.75 80 ASN A C 1
ATOM 601 O O . ASN A 1 80 ? -26.775 -11.247 37.257 1.00 91.75 80 ASN A O 1
ATOM 605 N N . GLY A 1 81 ? -27.479 -11.503 35.154 1.00 86.56 81 GLY A N 1
ATOM 606 C CA . GLY A 1 81 ? -28.843 -11.026 35.394 1.00 86.56 81 GLY A CA 1
ATOM 607 C C . GLY A 1 81 ? -28.961 -9.521 35.667 1.00 86.56 81 GLY A C 1
ATOM 608 O O . GLY A 1 81 ? -30.023 -9.053 36.088 1.00 86.56 81 GLY A O 1
ATOM 609 N N . GLN A 1 82 ? -27.906 -8.733 35.430 1.00 83.69 82 GLN A N 1
ATOM 610 C CA . GLN A 1 82 ? -28.006 -7.277 35.482 1.00 83.69 82 GLN A CA 1
ATOM 611 C C . GLN A 1 82 ? -28.747 -6.775 34.240 1.00 83.69 82 GLN A C 1
ATOM 613 O O . GLN A 1 82 ? -28.472 -7.195 33.117 1.00 83.69 82 GLN A O 1
ATOM 618 N N . LYS A 1 83 ? -29.677 -5.828 34.424 1.00 73.88 83 LYS A N 1
ATOM 619 C CA . LYS A 1 83 ? -30.352 -5.180 33.293 1.00 73.88 83 LYS A CA 1
ATOM 620 C C . LYS A 1 83 ? -29.311 -4.502 32.404 1.00 73.88 83 LYS A C 1
ATOM 62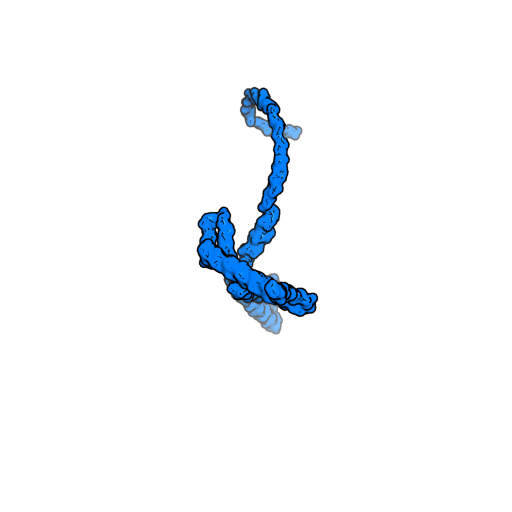2 O O . LYS A 1 83 ? -28.606 -3.603 32.862 1.00 73.88 83 LYS A O 1
ATOM 627 N N . SER A 1 84 ? -29.248 -4.909 31.139 1.00 65.12 84 SER A N 1
ATOM 628 C CA . SER A 1 84 ? -28.444 -4.240 30.122 1.00 65.12 84 SER A CA 1
ATOM 629 C C . SER A 1 84 ? -28.841 -2.768 30.036 1.00 65.12 84 SER A C 1
ATOM 631 O O . SER A 1 84 ? -30.017 -2.448 29.854 1.00 65.12 84 SER A O 1
ATOM 633 N N . SER A 1 85 ? -27.862 -1.871 30.153 1.00 59.00 85 SER A N 1
ATOM 634 C CA . SER A 1 85 ? -28.066 -0.467 29.805 1.00 59.00 85 SER A CA 1
ATOM 635 C C . SER A 1 85 ? -28.361 -0.385 28.310 1.00 59.00 85 SER A C 1
ATOM 637 O O . SER A 1 85 ? -27.494 -0.724 27.508 1.00 59.00 85 SER A O 1
ATOM 639 N N . ASP A 1 86 ? -29.553 0.087 27.947 1.00 56.41 86 ASP A N 1
ATOM 640 C CA . ASP A 1 86 ? -30.010 0.261 26.561 1.00 56.41 86 ASP A CA 1
ATOM 641 C C . ASP A 1 86 ? -29.335 1.487 25.906 1.00 56.41 86 ASP A C 1
ATOM 643 O O . ASP A 1 86 ? -29.950 2.500 25.586 1.00 56.41 86 ASP A O 1
ATOM 647 N N . GLY A 1 87 ? -28.006 1.437 25.813 1.00 59.88 87 GLY A N 1
ATOM 648 C CA . GLY A 1 87 ? -27.200 2.391 25.060 1.00 59.88 87 GLY A CA 1
ATOM 649 C C . GLY A 1 87 ? -26.930 1.851 23.653 1.00 59.88 87 GLY A C 1
ATOM 650 O O . GLY A 1 87 ? -26.730 0.644 23.503 1.00 59.88 87 GLY A O 1
ATOM 651 N N . PRO A 1 88 ? -26.874 2.704 22.614 1.00 56.84 88 PRO A N 1
ATOM 652 C CA . PRO A 1 88 ? -26.536 2.265 21.266 1.00 56.84 88 PRO A CA 1
ATOM 653 C C . PRO A 1 88 ? -25.077 1.794 21.213 1.00 56.84 88 PRO A C 1
ATOM 655 O O . PRO A 1 88 ? -24.143 2.590 21.106 1.00 56.84 88 PRO A O 1
ATOM 658 N N . ILE A 1 89 ? -24.885 0.479 21.293 1.00 64.88 89 ILE A N 1
ATOM 659 C CA . ILE A 1 89 ? -23.578 -0.166 21.172 1.00 64.88 89 ILE A CA 1
ATOM 660 C C . ILE A 1 89 ? -23.051 0.051 19.755 1.00 64.88 89 ILE A C 1
ATOM 662 O O . ILE A 1 89 ? -23.727 -0.264 18.770 1.00 64.88 89 ILE A O 1
ATOM 666 N N . GLN A 1 90 ? -21.828 0.574 19.644 1.00 66.31 90 GLN A N 1
ATOM 667 C CA . GLN A 1 90 ? -21.109 0.558 18.373 1.00 66.31 90 GLN A CA 1
ATOM 668 C C . GLN A 1 90 ? -20.962 -0.897 17.929 1.00 66.31 90 GLN A C 1
ATOM 670 O O . GLN A 1 90 ? -20.425 -1.722 18.669 1.00 66.31 90 GLN A O 1
ATOM 675 N N . ARG A 1 91 ? -21.480 -1.232 16.744 1.00 83.62 91 ARG A N 1
ATOM 676 C CA . ARG A 1 91 ? -21.444 -2.615 16.265 1.00 83.62 91 ARG A CA 1
ATOM 677 C C . ARG A 1 91 ? -20.004 -3.027 16.006 1.00 83.62 91 ARG A C 1
ATOM 679 O O . ARG A 1 91 ? -19.329 -2.407 15.187 1.00 83.62 91 ARG A O 1
ATOM 686 N N . PHE A 1 92 ? -19.581 -4.097 16.674 1.00 91.69 92 PHE A N 1
ATOM 687 C CA . PHE A 1 92 ? -18.270 -4.709 16.482 1.00 91.69 92 PHE A CA 1
ATOM 688 C C . PHE A 1 92 ? -17.997 -4.994 14.998 1.00 91.69 92 PHE A C 1
ATOM 690 O O . PHE A 1 92 ? -16.918 -4.665 14.515 1.00 91.69 92 PHE A O 1
ATOM 697 N N . ASP A 1 93 ? -19.008 -5.473 14.262 1.00 94.00 93 ASP A N 1
ATOM 698 C CA . ASP A 1 93 ? -18.936 -5.747 12.821 1.00 94.00 93 ASP A CA 1
ATOM 699 C C . ASP A 1 93 ? -18.450 -4.537 12.012 1.00 94.00 93 ASP A C 1
ATOM 701 O O . ASP A 1 93 ? -17.596 -4.680 11.144 1.00 94.00 93 ASP A O 1
ATOM 705 N N . LYS A 1 94 ? -18.935 -3.329 12.337 1.00 94.62 94 LYS A N 1
ATOM 706 C CA . LYS A 1 94 ? -18.563 -2.098 11.626 1.00 94.62 94 LYS A CA 1
ATOM 707 C C . LYS A 1 94 ? -17.108 -1.711 11.897 1.00 94.62 94 LYS A C 1
ATOM 709 O O . LYS A 1 94 ? -16.387 -1.345 10.975 1.00 94.62 94 LYS A O 1
ATOM 714 N N . CYS A 1 95 ? -16.668 -1.790 13.153 1.00 95.56 95 CYS A N 1
ATOM 715 C CA . CYS A 1 95 ? -15.273 -1.512 13.504 1.00 95.56 95 CYS A CA 1
ATOM 716 C C . CYS A 1 95 ? -14.320 -2.550 12.889 1.00 95.56 95 CYS A C 1
ATOM 718 O O . CYS A 1 95 ? -13.180 -2.226 12.565 1.00 95.56 95 CYS A O 1
ATOM 720 N N . LEU A 1 96 ? -14.784 -3.793 12.732 1.00 96.94 96 LEU A N 1
ATOM 721 C CA . LEU A 1 96 ? -14.028 -4.875 12.112 1.00 96.94 96 LEU A CA 1
ATOM 722 C C . LEU A 1 96 ? -13.918 -4.673 10.592 1.00 96.94 96 LEU A C 1
ATOM 724 O O . LEU A 1 96 ? -12.825 -4.783 10.043 1.00 96.94 96 LEU A O 1
ATOM 728 N N . GLU A 1 97 ? -15.020 -4.314 9.930 1.00 97.50 97 GLU A N 1
ATOM 729 C CA . GLU A 1 97 ? -15.067 -3.945 8.510 1.00 97.50 97 GLU A CA 1
ATOM 730 C C . GLU A 1 97 ? -14.131 -2.764 8.203 1.00 97.50 97 GLU A C 1
ATOM 732 O O . GLU A 1 97 ? -13.318 -2.843 7.285 1.00 97.50 97 GLU A O 1
ATOM 737 N N . GLU A 1 98 ? -14.165 -1.706 9.019 1.00 97.06 98 GLU A N 1
ATOM 738 C CA . GLU A 1 98 ? -13.281 -0.541 8.884 1.00 97.06 98 GLU A CA 1
ATOM 739 C C . GLU A 1 98 ? -11.794 -0.904 9.063 1.00 97.06 98 GLU A C 1
ATOM 741 O O . GLU A 1 98 ? -10.939 -0.419 8.320 1.00 97.06 98 GLU A O 1
ATOM 746 N N . PHE A 1 99 ? -11.472 -1.796 10.006 1.00 98.31 99 PHE A N 1
ATOM 747 C CA . PHE A 1 99 ? -10.111 -2.304 10.193 1.00 98.31 99 PHE A CA 1
ATOM 748 C C . PHE A 1 99 ? -9.615 -3.105 8.978 1.00 98.31 99 PHE A C 1
ATOM 750 O O . PHE A 1 99 ? -8.487 -2.890 8.523 1.00 98.31 99 PHE A O 1
ATOM 757 N N . TYR A 1 100 ? -10.446 -3.993 8.421 1.00 98.50 100 TYR A N 1
ATOM 758 C CA . TYR A 1 100 ? -10.085 -4.770 7.231 1.00 98.50 100 TYR A CA 1
ATOM 759 C C . TYR A 1 100 ? -9.969 -3.899 5.977 1.00 98.50 100 TYR A C 1
ATOM 761 O O . TYR A 1 100 ? -8.980 -4.022 5.260 1.00 98.50 100 TYR A O 1
ATOM 769 N N . ALA A 1 101 ? -10.882 -2.948 5.763 1.00 98.44 101 ALA A N 1
ATOM 770 C CA . ALA A 1 101 ? -10.808 -2.013 4.639 1.00 98.44 101 ALA A CA 1
ATOM 771 C C . ALA A 1 101 ? -9.500 -1.195 4.643 1.00 98.44 101 ALA A C 1
ATOM 773 O O . ALA A 1 101 ? -8.889 -0.975 3.594 1.00 98.44 101 ALA A O 1
ATOM 774 N N . LEU A 1 102 ? -9.022 -0.788 5.827 1.00 98.12 102 LEU A N 1
ATOM 775 C CA . LEU A 1 102 ? -7.710 -0.154 5.971 1.00 98.12 102 LEU A CA 1
ATOM 776 C C . LEU A 1 102 ? -6.564 -1.127 5.652 1.00 98.12 102 LEU A C 1
ATOM 778 O O . LEU A 1 102 ? -5.623 -0.728 4.965 1.00 98.12 102 LEU A O 1
ATOM 782 N N . CYS A 1 103 ? -6.634 -2.387 6.095 1.00 98.31 103 CYS A N 1
ATOM 783 C CA . CYS A 1 103 ? -5.633 -3.410 5.767 1.00 98.31 103 CYS A CA 1
ATOM 784 C C . CYS A 1 103 ? -5.524 -3.651 4.252 1.00 98.31 103 CYS A C 1
ATOM 786 O O . CYS A 1 103 ? -4.418 -3.585 3.712 1.00 98.31 103 CYS A O 1
ATOM 788 N N . ASP A 1 104 ? -6.652 -3.839 3.564 1.00 98.38 104 ASP A N 1
ATOM 789 C CA . ASP A 1 104 ? -6.712 -4.025 2.108 1.00 98.38 104 ASP A CA 1
ATOM 790 C C . ASP A 1 104 ? -6.096 -2.828 1.368 1.00 98.38 104 ASP A C 1
ATOM 792 O O . ASP A 1 104 ? -5.339 -2.980 0.403 1.00 98.38 104 ASP A O 1
ATOM 796 N N . GLN A 1 105 ? -6.375 -1.612 1.851 1.00 97.25 105 GLN A N 1
ATOM 797 C CA . GLN A 1 105 ? -5.832 -0.387 1.277 1.00 97.25 105 GLN A CA 1
ATOM 798 C C . GLN A 1 105 ? -4.320 -0.239 1.524 1.00 97.25 105 GLN A C 1
ATOM 800 O O . GLN A 1 105 ? -3.609 0.228 0.629 1.00 97.25 105 GLN A O 1
ATOM 805 N N . LEU A 1 106 ? -3.803 -0.647 2.693 1.00 97.62 106 LEU A N 1
ATOM 806 C CA . LEU A 1 106 ? -2.358 -0.744 2.938 1.00 97.62 106 LEU A CA 1
ATOM 807 C C . LEU A 1 106 ? -1.708 -1.754 1.986 1.00 97.62 106 LEU A C 1
ATOM 809 O O . LEU A 1 106 ? -0.683 -1.435 1.384 1.00 97.62 106 LEU A O 1
ATOM 813 N N . GLU A 1 107 ? -2.291 -2.946 1.834 1.00 97.88 107 GLU A N 1
ATOM 814 C CA . GLU A 1 107 ? -1.736 -3.998 0.979 1.00 97.88 107 GLU A CA 1
ATOM 815 C C . GLU A 1 107 ? -1.698 -3.555 -0.488 1.00 97.88 107 GLU A C 1
ATOM 817 O O . GLU A 1 107 ? -0.674 -3.707 -1.153 1.00 97.88 107 GLU A O 1
ATOM 822 N N . LEU A 1 108 ? -2.763 -2.913 -0.982 1.00 97.06 108 LEU A N 1
ATOM 823 C CA . LEU A 1 108 ? -2.792 -2.326 -2.322 1.00 97.06 108 LEU A CA 1
ATOM 824 C C . LEU A 1 108 ? -1.690 -1.272 -2.519 1.00 97.06 108 LEU A C 1
ATOM 826 O O . LEU A 1 108 ? -1.013 -1.289 -3.548 1.00 97.06 108 LEU A O 1
ATOM 830 N N . CYS A 1 109 ? -1.474 -0.387 -1.538 1.00 96.44 109 CYS A N 1
ATOM 831 C CA . CYS A 1 109 ? -0.394 0.602 -1.602 1.00 96.44 109 CYS A CA 1
ATOM 832 C C . CYS A 1 109 ? 0.987 -0.074 -1.636 1.00 96.44 109 CYS A C 1
ATOM 834 O O . CYS A 1 109 ? 1.832 0.312 -2.439 1.00 96.44 109 CYS A O 1
ATOM 836 N N . LEU A 1 110 ? 1.217 -1.108 -0.821 1.00 96.75 110 LEU A N 1
ATOM 837 C CA . LEU A 1 110 ? 2.483 -1.849 -0.808 1.00 96.75 110 LEU A CA 1
ATOM 838 C C . LEU A 1 110 ? 2.733 -2.603 -2.122 1.00 96.75 110 LEU A C 1
ATOM 840 O O . LEU A 1 110 ? 3.838 -2.524 -2.660 1.00 96.75 110 LEU A O 1
ATOM 844 N N . ARG A 1 111 ? 1.715 -3.283 -2.672 1.00 97.31 111 ARG A N 1
ATOM 845 C CA . ARG A 1 111 ? 1.814 -3.963 -3.974 1.00 97.31 111 ARG A CA 1
ATOM 846 C C . ARG A 1 111 ? 2.140 -2.972 -5.095 1.00 97.31 111 ARG A C 1
ATOM 848 O O . ARG A 1 111 ? 3.038 -3.240 -5.887 1.00 97.31 111 ARG A O 1
ATOM 855 N N . LEU A 1 112 ? 1.479 -1.810 -5.129 1.00 94.62 112 LEU A N 1
ATOM 856 C CA . LEU A 1 112 ? 1.759 -0.792 -6.145 1.00 94.62 112 LEU A CA 1
ATOM 857 C C . LEU A 1 112 ? 3.150 -0.165 -5.973 1.00 94.62 112 LEU A C 1
ATOM 859 O O . LEU A 1 112 ? 3.854 0.010 -6.959 1.00 94.62 112 LEU A O 1
ATOM 863 N N . ALA A 1 113 ? 3.583 0.125 -4.742 1.00 93.44 113 ALA A N 1
ATOM 864 C CA . ALA A 1 113 ? 4.931 0.638 -4.485 1.00 93.44 113 ALA A CA 1
ATOM 865 C C . ALA A 1 113 ? 6.025 -0.346 -4.942 1.00 93.44 113 ALA A C 1
ATOM 867 O O . ALA A 1 113 ? 7.037 0.076 -5.501 1.00 93.44 113 ALA A O 1
ATOM 868 N N . HIS A 1 114 ? 5.808 -1.653 -4.752 1.00 94.75 114 HIS A N 1
ATOM 869 C CA . HIS A 1 114 ? 6.698 -2.695 -5.265 1.00 94.75 114 HIS A CA 1
ATOM 870 C C . HIS A 1 114 ? 6.717 -2.740 -6.802 1.00 94.75 114 HIS A C 1
ATOM 872 O O . HIS A 1 114 ? 7.792 -2.813 -7.393 1.00 94.75 114 HIS A O 1
ATOM 878 N N . GLU A 1 115 ? 5.556 -2.657 -7.457 1.00 93.88 115 GLU A N 1
ATOM 879 C CA . GLU A 1 115 ? 5.462 -2.601 -8.924 1.00 93.88 115 GLU A CA 1
ATOM 880 C C . GLU A 1 115 ? 6.178 -1.363 -9.488 1.00 93.88 115 GLU A C 1
ATOM 882 O O . GLU A 1 115 ? 7.004 -1.479 -10.389 1.00 93.88 115 GLU A O 1
ATOM 887 N N . CYS A 1 116 ? 5.963 -0.180 -8.901 1.00 88.75 116 CYS A N 1
ATOM 888 C CA . CYS A 1 116 ? 6.677 1.042 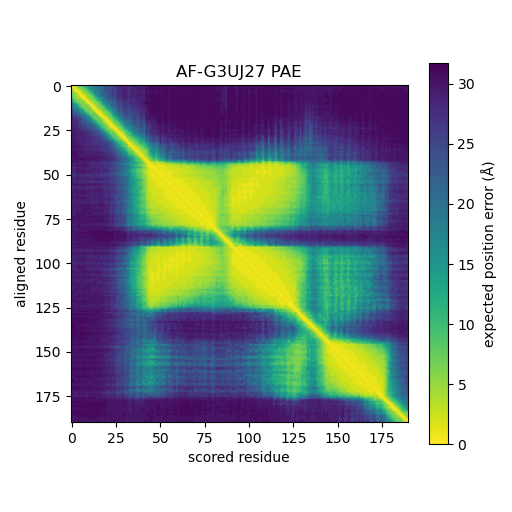-9.278 1.00 88.75 116 CYS A CA 1
ATOM 889 C C . CYS A 1 116 ? 8.198 0.909 -9.098 1.00 88.75 116 CYS A C 1
ATOM 891 O O . CYS A 1 116 ? 8.958 1.381 -9.945 1.00 88.75 116 CYS A O 1
ATOM 893 N N . LEU A 1 117 ? 8.659 0.242 -8.032 1.00 88.56 117 LEU A N 1
ATOM 894 C CA . LEU A 1 117 ? 10.080 -0.048 -7.841 1.00 88.56 117 LEU A CA 1
ATOM 895 C C . LEU A 1 117 ? 10.606 -0.991 -8.935 1.00 88.56 117 LEU A C 1
ATOM 897 O O . LEU A 1 117 ? 11.615 -0.665 -9.558 1.00 88.56 117 LEU A O 1
ATOM 901 N N . SER A 1 118 ? 9.914 -2.099 -9.224 1.00 89.88 118 SER A N 1
ATOM 902 C CA . SER A 1 118 ? 10.299 -3.038 -10.291 1.00 89.88 118 SER A CA 1
ATOM 903 C C . SER A 1 118 ? 10.362 -2.338 -11.650 1.00 89.88 118 SER A C 1
ATOM 905 O O . SER A 1 118 ? 11.388 -2.384 -12.328 1.00 89.88 118 SER A O 1
ATOM 907 N N . GLN A 1 119 ? 9.317 -1.581 -11.995 1.00 87.81 119 GLN A N 1
ATOM 908 C CA . GLN A 1 119 ? 9.251 -0.770 -13.206 1.00 87.81 119 GLN A CA 1
ATOM 909 C C . GLN A 1 119 ? 10.390 0.257 -13.282 1.00 87.81 119 GLN A C 1
ATOM 911 O O . GLN A 1 119 ? 10.947 0.455 -14.363 1.00 87.81 119 GLN A O 1
ATOM 916 N N . SER A 1 120 ? 10.781 0.887 -12.167 1.00 79.56 120 SER A N 1
ATOM 917 C CA . SER A 1 120 ? 11.932 1.803 -12.134 1.00 79.56 120 SER A CA 1
ATOM 918 C C . SER A 1 120 ? 13.255 1.075 -12.398 1.00 79.56 120 SER A C 1
ATOM 920 O O . SER A 1 120 ? 14.069 1.546 -13.193 1.00 79.56 120 SER A O 1
ATOM 922 N N . CYS A 1 121 ? 13.445 -0.114 -11.815 1.00 83.56 121 CYS A N 1
ATOM 923 C CA . CYS A 1 121 ? 14.640 -0.931 -12.005 1.00 83.56 121 CYS A CA 1
ATOM 924 C C . CYS A 1 121 ? 14.756 -1.455 -13.439 1.00 83.56 121 CYS A C 1
ATOM 926 O O . CYS A 1 121 ? 15.853 -1.477 -13.992 1.00 83.56 121 CYS A O 1
ATOM 928 N N . ASP A 1 122 ? 13.650 -1.862 -14.054 1.00 78.31 122 ASP A N 1
ATOM 929 C CA . ASP A 1 122 ? 13.639 -2.352 -15.432 1.00 78.31 122 ASP A CA 1
ATOM 930 C C . ASP A 1 122 ? 13.739 -1.200 -16.441 1.00 78.31 122 ASP A C 1
ATOM 932 O O . ASP A 1 122 ? 14.463 -1.316 -17.431 1.00 78.31 122 ASP A O 1
ATOM 936 N N . SER A 1 123 ? 13.149 -0.039 -16.137 1.00 76.19 123 SER A N 1
ATOM 937 C CA . SER A 1 123 ? 13.381 1.198 -16.896 1.00 76.19 123 SER A CA 1
ATOM 938 C C . SER A 1 123 ? 14.859 1.592 -16.880 1.00 76.19 123 SER A C 1
ATOM 940 O O . SER A 1 123 ? 15.411 1.887 -17.933 1.00 76.19 123 SER A O 1
ATOM 942 N N . ALA A 1 124 ? 15.536 1.523 -15.730 1.00 74.50 124 ALA A N 1
ATOM 943 C CA . ALA A 1 124 ? 16.966 1.831 -15.631 1.00 74.50 124 ALA A CA 1
ATOM 944 C C . ALA A 1 124 ? 17.868 0.858 -16.424 1.00 74.50 124 ALA A C 1
ATOM 946 O O . ALA A 1 124 ? 18.965 1.236 -16.832 1.00 74.50 124 ALA A O 1
ATOM 947 N N . LYS A 1 125 ? 17.424 -0.387 -16.658 1.00 77.88 125 LYS A N 1
ATOM 948 C CA . LYS A 1 125 ? 18.164 -1.395 -17.445 1.00 77.88 125 LYS A CA 1
ATOM 949 C C . LYS A 1 125 ? 17.889 -1.323 -18.949 1.00 77.88 125 LYS A C 1
ATOM 951 O O . LYS A 1 125 ? 18.753 -1.713 -19.735 1.00 77.88 125 LYS A O 1
ATOM 956 N N . HIS A 1 126 ? 16.677 -0.932 -19.346 1.00 74.69 126 HIS A N 1
ATOM 957 C CA . HIS A 1 126 ? 16.167 -1.166 -20.704 1.00 74.69 126 HIS A CA 1
ATOM 958 C C . HIS A 1 126 ? 15.679 0.095 -21.428 1.00 74.69 126 HIS A C 1
ATOM 960 O O . HIS A 1 126 ? 15.663 0.108 -22.660 1.00 74.69 126 HIS A O 1
ATOM 966 N N . SER A 1 127 ? 15.327 1.161 -20.708 1.00 65.44 127 SER A N 1
ATOM 967 C CA . SER A 1 127 ? 14.968 2.443 -21.318 1.00 65.44 127 SER A CA 1
ATOM 968 C C . SER A 1 127 ? 16.225 3.283 -21.575 1.00 65.44 127 SER A C 1
ATOM 970 O O . SER A 1 127 ? 17.077 3.398 -20.693 1.00 65.44 127 SER A O 1
ATOM 972 N N . PRO A 1 128 ? 16.358 3.933 -22.747 1.00 60.69 128 PRO A N 1
ATOM 973 C CA . PRO A 1 128 ? 17.367 4.969 -22.941 1.00 60.69 128 PRO A CA 1
ATOM 974 C C . PRO A 1 128 ? 17.189 6.081 -21.900 1.00 60.69 128 PRO A C 1
ATOM 976 O O . PRO A 1 128 ? 16.064 6.540 -21.691 1.00 60.69 128 PRO A O 1
ATOM 979 N N . THR A 1 129 ? 18.280 6.540 -21.276 1.00 61.34 129 THR A N 1
ATOM 980 C CA . THR A 1 129 ? 18.234 7.653 -20.314 1.00 61.34 129 THR A CA 1
ATOM 981 C C . THR A 1 129 ? 17.553 8.863 -20.949 1.00 61.34 129 THR A C 1
ATOM 983 O O . THR A 1 129 ? 17.977 9.338 -22.007 1.00 61.34 129 THR A O 1
ATOM 986 N N . LEU A 1 130 ? 16.487 9.350 -20.312 1.00 55.78 130 LEU A N 1
ATOM 987 C CA . LEU A 1 130 ? 15.700 10.462 -20.831 1.00 55.78 130 LEU A CA 1
ATOM 988 C C . LEU A 1 130 ? 16.551 11.733 -20.912 1.00 55.78 130 LEU A C 1
ATOM 990 O O . LEU A 1 130 ? 17.214 12.135 -19.956 1.00 55.78 130 LEU A O 1
ATOM 994 N N . VAL A 1 131 ? 16.492 12.395 -22.067 1.00 48.34 131 VAL A N 1
ATOM 995 C CA . VAL A 1 131 ? 17.017 13.754 -22.221 1.00 48.34 131 VAL A CA 1
ATOM 996 C C . VAL A 1 131 ? 16.059 14.713 -21.516 1.00 48.34 131 VAL A C 1
ATOM 998 O O . VAL A 1 131 ? 14.849 14.598 -21.729 1.00 48.34 131 VAL A O 1
ATOM 1001 N N . PRO A 1 132 ? 16.545 15.692 -20.736 1.00 49.50 132 PRO A N 1
ATOM 1002 C CA . PRO A 1 132 ? 15.681 16.714 -20.162 1.00 49.50 132 PRO A CA 1
ATOM 1003 C C . PRO A 1 132 ? 15.013 17.548 -21.263 1.00 49.50 132 PRO A C 1
ATOM 1005 O O . PRO A 1 132 ? 15.625 18.433 -21.862 1.00 49.50 132 PRO A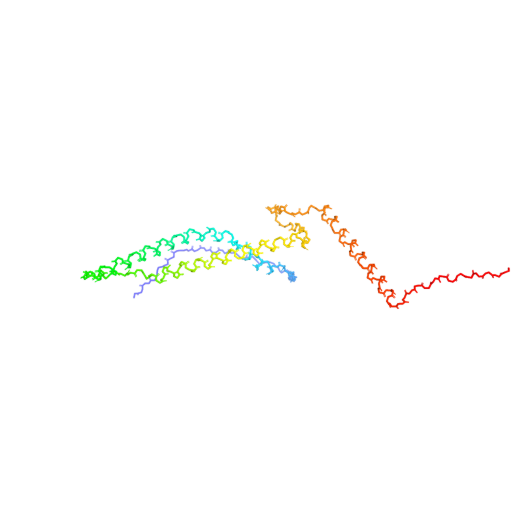 O 1
ATOM 1008 N N . THR A 1 133 ? 13.718 17.323 -21.493 1.00 48.16 133 THR A N 1
ATOM 1009 C CA . THR A 1 133 ? 12.856 18.234 -22.259 1.00 48.16 133 THR A CA 1
ATOM 1010 C C . THR A 1 133 ? 12.499 19.441 -21.391 1.00 48.16 133 THR A C 1
ATOM 1012 O O . THR A 1 133 ? 11.377 19.578 -20.900 1.00 48.16 133 THR A O 1
ATOM 1015 N N . ALA A 1 134 ? 13.488 20.300 -21.148 1.00 47.06 134 ALA A N 1
ATOM 1016 C CA . ALA A 1 134 ? 13.353 21.459 -20.278 1.00 47.06 134 ALA A CA 1
ATOM 1017 C C . ALA A 1 134 ? 12.406 22.517 -20.877 1.00 47.06 134 ALA A C 1
ATOM 1019 O O . ALA A 1 134 ? 12.773 23.261 -21.784 1.00 47.06 134 ALA A O 1
ATOM 1020 N N . THR A 1 135 ? 11.197 22.624 -20.321 1.00 47.53 135 THR A N 1
ATOM 1021 C CA . THR A 1 135 ? 10.302 23.791 -20.488 1.00 47.53 135 THR A CA 1
ATOM 1022 C C . THR A 1 135 ? 9.890 24.435 -19.158 1.00 47.53 135 THR A C 1
ATOM 1024 O O . THR A 1 135 ? 9.129 25.401 -19.154 1.00 47.53 135 THR A O 1
ATOM 1027 N N . LYS A 1 136 ? 10.426 23.964 -18.020 1.00 46.69 136 LYS A N 1
ATOM 1028 C CA . LYS A 1 136 ? 10.305 24.616 -16.704 1.00 46.69 136 LYS A CA 1
ATOM 1029 C C . LYS A 1 136 ? 11.683 24.711 -16.023 1.00 46.69 136 LYS A C 1
ATOM 1031 O O . LYS A 1 136 ? 12.322 23.670 -15.886 1.00 46.69 136 LYS A O 1
ATOM 1036 N N . PRO A 1 137 ? 12.142 25.905 -15.590 1.00 46.16 137 PRO A N 1
ATOM 1037 C CA . PRO A 1 137 ? 13.494 26.088 -15.037 1.00 46.16 137 PRO A CA 1
ATOM 1038 C C . PRO A 1 137 ? 13.783 25.384 -13.703 1.00 46.16 137 PRO A C 1
ATOM 1040 O O . PRO A 1 137 ? 14.945 25.168 -13.385 1.00 46.16 137 PRO A O 1
ATOM 1043 N N . ASP A 1 138 ? 12.749 25.040 -12.931 1.00 43.66 138 ASP A N 1
ATOM 1044 C CA . ASP A 1 138 ? 12.878 24.587 -11.534 1.00 43.66 138 ASP A CA 1
ATOM 1045 C C . ASP A 1 138 ? 12.908 23.051 -11.371 1.00 43.66 138 ASP A C 1
ATOM 1047 O O . ASP A 1 138 ? 12.888 22.522 -10.266 1.00 43.66 138 ASP A O 1
ATOM 1051 N N . ALA A 1 139 ? 12.948 22.308 -12.482 1.00 46.97 139 ALA A N 1
ATOM 1052 C CA . ALA A 1 139 ? 12.971 20.846 -12.491 1.00 46.97 139 ALA A CA 1
ATOM 1053 C C . ALA A 1 139 ? 14.320 20.320 -13.004 1.00 46.97 139 ALA A C 1
ATOM 1055 O O . ALA A 1 139 ? 14.414 19.768 -14.104 1.00 46.97 139 ALA A O 1
ATOM 1056 N N . VAL A 1 140 ? 15.374 20.474 -12.194 1.00 46.41 140 VAL A N 1
ATOM 1057 C CA . VAL A 1 140 ? 16.637 19.748 -12.403 1.00 46.41 140 VAL A CA 1
ATOM 1058 C C . VAL A 1 140 ? 16.383 18.268 -12.107 1.00 46.41 140 VAL A C 1
ATOM 1060 O O . VAL A 1 140 ? 16.503 17.814 -10.974 1.00 46.41 140 VAL A O 1
ATOM 1063 N N . GLN A 1 141 ? 15.987 17.523 -13.139 1.00 51.59 141 GLN A N 1
ATOM 1064 C CA . GLN A 1 141 ? 15.869 16.065 -13.104 1.00 51.59 141 GLN A CA 1
ATOM 1065 C C . GLN A 1 141 ? 17.258 15.461 -12.817 1.00 51.59 141 GLN A C 1
ATOM 1067 O O . GLN A 1 141 ? 18.133 15.590 -13.681 1.00 51.59 141 GLN A O 1
ATOM 1072 N N . PRO A 1 142 ? 17.491 14.826 -11.649 1.00 51.97 142 PRO A N 1
ATOM 1073 C CA . PRO A 1 142 ? 18.834 14.436 -11.203 1.00 51.97 142 PRO A CA 1
ATOM 1074 C C . PRO A 1 142 ? 19.492 13.353 -12.075 1.00 51.97 142 PRO A C 1
ATOM 1076 O O . PRO A 1 142 ? 20.715 13.263 -12.097 1.00 51.97 142 PRO A O 1
ATOM 1079 N N . ASP A 1 143 ? 18.698 12.597 -12.839 1.00 56.50 143 ASP A N 1
ATOM 1080 C CA . ASP A 1 143 ? 19.140 11.556 -13.784 1.00 56.50 143 ASP A CA 1
ATOM 1081 C C . ASP A 1 143 ? 19.257 12.046 -15.246 1.00 56.50 143 ASP A C 1
ATOM 1083 O O . ASP A 1 143 ? 19.366 11.262 -16.190 1.00 56.50 143 ASP A O 1
ATOM 1087 N N . SER A 1 144 ? 19.228 13.363 -15.472 1.00 59.56 144 SER A N 1
ATOM 1088 C CA . SER A 1 144 ? 19.333 13.939 -16.818 1.00 59.56 144 SER A CA 1
ATOM 1089 C C . SER A 1 144 ? 20.732 13.791 -17.407 1.00 59.56 144 SER A C 1
ATOM 1091 O O . SER A 1 144 ? 21.682 14.434 -16.957 1.00 59.56 144 SER A O 1
ATOM 1093 N N . LEU A 1 145 ? 20.852 13.023 -18.491 1.00 63.84 145 LEU A N 1
ATOM 1094 C CA . LEU A 1 145 ? 22.131 12.846 -19.173 1.00 63.84 145 LEU A CA 1
ATOM 1095 C C . LEU A 1 145 ? 22.584 14.171 -19.833 1.00 63.84 145 LEU A C 1
ATOM 1097 O O . LEU A 1 145 ? 21.836 14.735 -20.641 1.00 63.84 145 LEU A O 1
ATOM 1101 N N . PRO A 1 146 ? 23.796 14.690 -19.547 1.00 75.81 146 PRO A N 1
ATOM 1102 C CA . PRO A 1 146 ? 24.261 15.938 -20.144 1.00 75.81 146 PRO A CA 1
ATOM 1103 C C . PRO A 1 146 ? 24.425 15.786 -21.663 1.00 75.81 146 PRO A C 1
ATOM 1105 O O . PRO A 1 146 ? 24.856 14.742 -22.156 1.00 75.81 146 PRO A O 1
ATOM 1108 N N . TYR A 1 147 ? 24.117 16.844 -22.422 1.00 74.25 147 TYR A N 1
ATOM 1109 C CA . TYR A 1 147 ? 24.022 16.795 -23.890 1.00 74.25 147 TYR A CA 1
ATOM 1110 C C . TYR A 1 147 ? 25.221 16.136 -24.620 1.00 74.25 147 TYR A C 1
ATOM 1112 O O . TYR A 1 147 ? 24.978 15.342 -25.533 1.00 74.25 147 TYR A O 1
ATOM 1120 N N . PRO A 1 148 ? 26.500 16.352 -24.232 1.00 80.69 148 PRO A N 1
ATOM 1121 C CA . PRO A 1 148 ? 27.631 15.647 -24.845 1.00 80.69 148 PRO A CA 1
ATOM 1122 C C . PRO A 1 148 ? 27.583 14.122 -24.660 1.00 80.69 148 PRO A C 1
ATOM 1124 O O . PRO A 1 148 ? 27.967 13.373 -25.558 1.00 80.69 148 PRO A O 1
ATOM 1127 N N . GLN A 1 149 ? 27.089 13.658 -23.510 1.00 77.06 149 GLN A N 1
ATOM 1128 C CA . GLN A 1 149 ? 26.991 12.243 -23.161 1.00 77.06 149 GLN A CA 1
ATOM 1129 C C . GLN A 1 149 ? 25.765 11.593 -23.818 1.00 77.06 149 GLN A C 1
ATOM 1131 O O . GLN A 1 149 ? 25.878 10.486 -24.340 1.00 77.06 149 GLN A O 1
ATOM 1136 N N . TYR A 1 150 ? 24.647 12.318 -23.940 1.00 79.25 150 TYR A N 1
ATOM 1137 C CA . TYR A 1 150 ? 23.534 11.918 -24.812 1.00 79.25 150 TYR A CA 1
ATOM 1138 C C . TYR A 1 150 ? 23.982 11.747 -26.269 1.00 79.25 150 TYR A C 1
ATOM 1140 O O . TYR A 1 150 ? 23.710 10.721 -26.890 1.00 79.25 150 TYR A O 1
ATOM 1148 N N . LEU A 1 151 ? 24.749 12.702 -26.804 1.00 83.62 151 LEU A N 1
ATOM 1149 C CA . LEU A 1 151 ? 25.277 12.614 -28.164 1.00 83.62 151 LEU A CA 1
ATOM 1150 C C . LEU A 1 151 ? 26.204 11.397 -28.353 1.00 83.62 151 LEU A C 1
ATOM 1152 O O . LEU A 1 151 ? 26.226 10.814 -29.437 1.00 83.62 151 LEU A O 1
ATOM 1156 N N . ALA A 1 152 ? 26.946 10.988 -27.318 1.00 83.25 152 ALA A N 1
ATOM 1157 C CA . ALA A 1 152 ? 27.743 9.761 -27.338 1.00 83.25 152 ALA A CA 1
ATOM 1158 C C . ALA A 1 152 ? 26.863 8.495 -27.368 1.00 83.25 152 ALA A C 1
ATOM 1160 O O . ALA A 1 152 ? 27.104 7.616 -28.197 1.00 83.25 152 ALA A O 1
ATOM 1161 N N . VAL A 1 153 ? 25.809 8.430 -26.543 1.00 83.56 153 VAL A N 1
ATOM 1162 C CA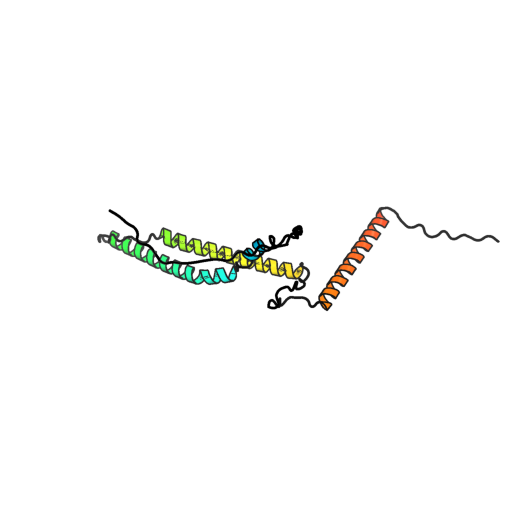 . VAL A 1 153 ? 24.839 7.316 -26.534 1.00 83.56 153 VAL A CA 1
ATOM 1163 C C . VAL A 1 153 ? 24.136 7.180 -27.887 1.00 83.56 153 VAL A C 1
ATOM 1165 O O . VAL A 1 153 ? 24.111 6.089 -28.451 1.00 83.56 153 VAL A O 1
ATOM 1168 N N . ILE A 1 154 ? 23.643 8.279 -28.466 1.00 85.12 154 ILE A N 1
ATOM 1169 C CA . ILE A 1 154 ? 22.997 8.265 -29.789 1.00 85.12 154 ILE A CA 1
ATOM 1170 C C . ILE A 1 154 ? 23.965 7.812 -30.887 1.00 85.12 154 ILE A C 1
ATOM 1172 O O . ILE A 1 154 ? 23.594 7.005 -31.738 1.00 85.12 154 ILE A O 1
ATOM 1176 N N . LYS A 1 155 ? 25.228 8.260 -30.866 1.00 89.69 155 LYS A N 1
ATOM 1177 C CA . LYS A 1 155 ? 26.247 7.781 -31.818 1.00 89.69 155 LYS A CA 1
ATOM 1178 C C . LYS A 1 155 ? 26.492 6.274 -31.690 1.00 89.69 155 LYS A C 1
ATOM 1180 O O . LYS A 1 155 ? 26.578 5.602 -32.715 1.00 89.69 155 LYS A O 1
ATOM 1185 N N . ALA A 1 156 ? 26.558 5.746 -30.467 1.00 86.44 156 ALA A N 1
ATOM 1186 C CA . ALA A 1 156 ? 26.716 4.313 -30.220 1.00 86.44 156 ALA A CA 1
ATOM 1187 C C . ALA A 1 156 ? 25.491 3.500 -30.684 1.00 86.44 156 ALA A C 1
ATOM 1189 O O . ALA A 1 156 ? 25.654 2.466 -31.326 1.00 86.44 156 ALA A O 1
ATOM 1190 N N . GLN A 1 157 ? 24.270 3.994 -30.444 1.00 87.50 157 GLN A N 1
ATOM 1191 C CA . GLN A 1 157 ? 23.035 3.372 -30.940 1.00 87.50 157 GLN A CA 1
ATOM 1192 C C . GLN A 1 157 ? 22.974 3.358 -32.477 1.00 87.50 157 GLN A C 1
ATOM 1194 O O . GLN A 1 157 ? 22.652 2.327 -33.066 1.00 87.50 157 GLN A O 1
ATOM 1199 N N . ILE A 1 158 ? 23.344 4.462 -33.139 1.00 90.75 158 ILE A N 1
ATOM 1200 C CA . ILE A 1 158 ? 23.418 4.543 -34.608 1.00 90.75 158 ILE A CA 1
ATOM 1201 C C . ILE A 1 158 ? 24.471 3.575 -35.169 1.00 90.75 158 ILE A C 1
ATOM 1203 O O . ILE A 1 158 ? 24.230 2.963 -36.208 1.00 90.75 158 ILE A O 1
ATOM 1207 N N . ALA A 1 159 ? 25.627 3.430 -34.511 1.00 93.62 159 ALA A N 1
ATOM 1208 C CA . ALA A 1 159 ? 26.655 2.469 -34.913 1.00 93.62 159 ALA A CA 1
ATOM 1209 C C . ALA A 1 159 ? 26.140 1.024 -34.794 1.00 93.62 159 ALA A C 1
ATOM 1211 O O . ALA A 1 159 ? 26.088 0.318 -35.795 1.00 93.62 159 ALA A O 1
ATOM 1212 N N . CYS A 1 160 ? 25.619 0.643 -33.624 1.00 91.00 160 CYS A N 1
ATOM 1213 C CA . CYS A 1 160 ? 25.039 -0.680 -33.383 1.00 91.00 160 CYS A CA 1
ATOM 1214 C C . CYS A 1 160 ? 23.932 -1.032 -34.399 1.00 91.00 160 CYS A C 1
ATOM 1216 O O . CYS A 1 160 ? 23.928 -2.119 -34.974 1.00 91.00 160 CYS A O 1
ATOM 1218 N N . ALA A 1 161 ? 23.032 -0.090 -34.706 1.00 91.44 161 ALA A N 1
ATOM 1219 C CA . ALA A 1 161 ? 21.991 -0.288 -35.715 1.00 91.44 161 ALA A CA 1
ATOM 1220 C C . ALA A 1 161 ? 22.558 -0.507 -37.133 1.00 91.44 161 ALA A C 1
ATOM 1222 O O . ALA A 1 161 ? 22.020 -1.318 -37.890 1.00 91.44 161 ALA A O 1
ATOM 1223 N N . LYS A 1 162 ? 23.653 0.177 -37.498 1.00 95.50 162 LYS A N 1
ATOM 1224 C CA . LYS A 1 162 ? 24.359 -0.048 -38.772 1.00 95.50 162 LYS A CA 1
ATOM 1225 C C . LYS A 1 162 ? 25.054 -1.405 -38.814 1.00 95.50 162 LYS A C 1
ATOM 1227 O O . LYS A 1 162 ? 25.008 -2.057 -39.856 1.00 95.50 162 LYS A O 1
ATOM 1232 N N . ASP A 1 163 ? 25.652 -1.839 -37.711 1.00 95.12 163 ASP A N 1
ATOM 1233 C CA . ASP A 1 163 ? 26.329 -3.135 -37.619 1.00 95.12 163 ASP A CA 1
ATOM 1234 C C . ASP A 1 163 ? 25.314 -4.280 -37.758 1.00 95.12 163 ASP A C 1
ATOM 1236 O O . ASP A 1 163 ? 25.504 -5.181 -38.576 1.00 95.12 163 ASP A O 1
ATOM 1240 N N . ILE A 1 164 ? 24.169 -4.184 -37.066 1.00 94.19 164 ILE A N 1
ATOM 1241 C CA . ILE A 1 164 ? 23.036 -5.114 -37.210 1.00 94.19 164 ILE A CA 1
ATOM 1242 C C . ILE A 1 164 ? 22.516 -5.118 -38.654 1.00 94.19 164 ILE A C 1
ATOM 1244 O O . ILE A 1 164 ? 22.364 -6.187 -39.243 1.00 94.19 164 ILE A O 1
ATOM 1248 N N . HIS A 1 165 ? 22.273 -3.946 -39.252 1.00 96.00 165 HIS A N 1
ATOM 1249 C CA . HIS A 1 165 ? 21.825 -3.850 -40.644 1.00 96.00 165 HIS A CA 1
ATOM 1250 C C . HIS A 1 165 ? 22.817 -4.510 -41.612 1.00 96.00 165 HIS A C 1
ATOM 1252 O O . HIS A 1 165 ? 22.404 -5.244 -42.505 1.00 96.00 165 HIS A O 1
ATOM 1258 N N . THR A 1 166 ? 24.119 -4.282 -41.428 1.00 96.50 166 THR A N 1
ATOM 1259 C CA . THR A 1 166 ? 25.177 -4.859 -42.272 1.00 96.50 166 THR A CA 1
ATOM 1260 C C . THR A 1 166 ? 25.215 -6.379 -42.130 1.00 96.50 166 THR A C 1
ATOM 1262 O O . THR A 1 166 ? 25.166 -7.083 -43.134 1.00 96.50 166 THR A O 1
ATOM 1265 N N . ALA A 1 167 ? 25.179 -6.901 -40.900 1.00 95.31 167 ALA A N 1
ATOM 1266 C CA . ALA A 1 167 ? 25.139 -8.339 -40.647 1.00 95.31 167 ALA A CA 1
ATOM 1267 C C . ALA A 1 167 ? 23.884 -9.011 -41.235 1.00 95.31 167 ALA A C 1
ATOM 1269 O O . ALA A 1 167 ? 23.980 -10.089 -41.825 1.00 95.31 167 ALA A O 1
ATOM 1270 N N . LEU A 1 168 ? 22.711 -8.376 -41.125 1.00 94.88 168 LEU A N 1
ATOM 1271 C CA . LEU A 1 168 ? 21.466 -8.868 -41.724 1.00 94.88 168 LEU A CA 1
ATOM 1272 C C . LEU A 1 168 ? 21.504 -8.817 -43.257 1.00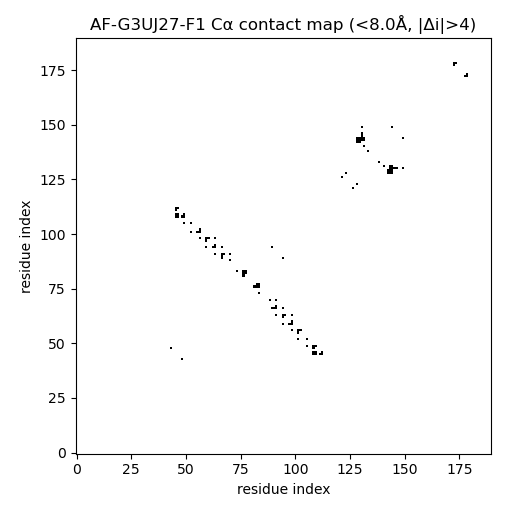 94.88 168 LEU A C 1
ATOM 1274 O O . LEU A 1 168 ? 21.065 -9.768 -43.904 1.00 94.88 168 LEU A O 1
ATOM 1278 N N . LEU A 1 169 ? 22.054 -7.750 -43.841 1.00 94.62 169 LEU A N 1
ATOM 1279 C CA . LEU A 1 169 ? 22.204 -7.591 -45.288 1.00 94.62 169 LEU A CA 1
ATOM 1280 C C . LEU A 1 169 ? 23.171 -8.631 -45.872 1.00 94.62 169 LEU A C 1
ATOM 1282 O O . LEU A 1 169 ? 22.856 -9.254 -46.885 1.00 94.62 169 LEU A O 1
ATOM 1286 N N . ASP A 1 170 ? 24.301 -8.885 -45.212 1.00 93.19 170 ASP A N 1
ATOM 1287 C CA . ASP A 1 170 ? 25.253 -9.929 -45.603 1.00 93.19 170 ASP A CA 1
ATOM 1288 C C . ASP A 1 170 ? 24.636 -11.329 -45.507 1.00 93.19 170 ASP A C 1
ATOM 1290 O O . ASP A 1 170 ? 24.821 -12.154 -46.407 1.00 93.19 170 ASP A O 1
ATOM 1294 N N . CYS A 1 171 ? 23.858 -11.604 -44.454 1.00 92.06 171 CYS A N 1
ATOM 1295 C CA . CYS A 1 171 ? 23.091 -12.845 -44.341 1.00 92.06 171 CYS A CA 1
ATOM 1296 C C . CYS A 1 171 ? 22.069 -12.981 -45.481 1.00 92.06 171 CYS A C 1
ATOM 1298 O O . CYS A 1 171 ? 22.018 -14.024 -46.134 1.00 92.06 171 CYS A O 1
ATOM 1300 N N . ALA A 1 172 ? 21.299 -11.930 -45.775 1.00 91.62 172 ALA A N 1
ATOM 1301 C CA . ALA A 1 172 ? 20.315 -11.929 -46.856 1.00 91.62 172 ALA A CA 1
ATOM 1302 C C . ALA A 1 172 ? 20.968 -12.140 -48.235 1.00 91.62 172 ALA A C 1
ATOM 1304 O O . ALA A 1 172 ? 20.483 -12.954 -49.022 1.00 91.62 172 ALA A O 1
ATOM 1305 N N . ASN A 1 173 ? 22.101 -11.481 -48.506 1.00 89.50 173 ASN A N 1
ATOM 1306 C CA . ASN A 1 173 ? 22.866 -11.637 -49.746 1.00 89.50 173 ASN A CA 1
ATOM 1307 C C . ASN A 1 173 ? 23.404 -13.068 -49.923 1.00 89.50 173 ASN A C 1
ATOM 1309 O O . ASN A 1 173 ? 23.306 -13.625 -51.020 1.00 89.50 173 ASN A O 1
ATOM 1313 N N . LYS A 1 174 ? 23.899 -13.689 -48.841 1.00 90.50 174 LYS A N 1
ATOM 1314 C CA . LYS A 1 174 ? 24.324 -15.100 -48.825 1.00 90.50 174 LYS A CA 1
ATOM 1315 C C . LYS A 1 174 ? 23.162 -16.059 -49.101 1.00 90.50 174 LYS A C 1
ATOM 1317 O O . LYS A 1 174 ? 23.330 -16.992 -49.878 1.00 90.50 174 LYS A O 1
ATOM 1322 N N . VAL A 1 175 ? 21.987 -15.822 -48.511 1.00 87.38 175 VAL A N 1
ATOM 1323 C CA . VAL A 1 175 ? 20.794 -16.672 -48.697 1.00 87.38 175 VAL A CA 1
ATOM 1324 C C . VAL A 1 175 ? 20.197 -16.530 -50.102 1.00 87.38 175 VAL A C 1
ATOM 1326 O O . VAL A 1 175 ? 19.827 -17.530 -50.708 1.00 87.38 175 VAL A O 1
ATOM 1329 N N . THR A 1 176 ? 20.135 -15.318 -50.664 1.00 84.81 176 THR A N 1
ATOM 1330 C CA . THR A 1 176 ? 19.580 -15.090 -52.015 1.00 84.81 176 THR A CA 1
ATOM 1331 C C . THR A 1 176 ? 20.550 -15.427 -53.157 1.00 84.81 176 THR A C 1
ATOM 1333 O O . THR A 1 176 ? 20.206 -15.212 -54.320 1.00 84.81 176 THR A O 1
ATOM 1336 N N . GLY A 1 177 ? 21.768 -15.894 -52.860 1.00 65.50 177 GLY A N 1
ATOM 1337 C CA . GLY A 1 177 ? 22.772 -16.242 -53.871 1.00 65.50 177 GLY A CA 1
ATOM 1338 C C . GLY A 1 177 ? 23.328 -15.055 -54.669 1.00 65.50 177 GLY A C 1
ATOM 1339 O O . GLY A 1 177 ? 23.967 -15.265 -55.699 1.00 65.50 177 GLY A O 1
ATOM 1340 N N . LYS A 1 178 ? 23.124 -13.808 -54.215 1.00 60.78 178 LYS A N 1
ATOM 1341 C CA . LYS A 1 178 ? 23.725 -12.608 -54.825 1.00 60.78 178 LYS A CA 1
ATOM 1342 C C . LYS A 1 178 ? 25.180 -12.455 -54.384 1.00 60.78 178 LYS A C 1
ATOM 1344 O O . LYS A 1 178 ? 25.551 -11.491 -53.721 1.00 60.78 178 LYS A O 1
ATOM 1349 N N . THR A 1 179 ? 26.017 -13.395 -54.803 1.00 54.53 179 THR A N 1
ATOM 1350 C CA . THR A 1 179 ? 27.463 -13.183 -54.849 1.00 54.53 179 THR A CA 1
ATOM 1351 C C . THR A 1 179 ? 27.745 -12.214 -56.000 1.00 54.53 179 THR A C 1
ATOM 1353 O O . THR A 1 179 ? 27.422 -12.551 -57.143 1.00 54.53 179 THR A O 1
ATOM 1356 N N . PRO A 1 180 ? 28.324 -11.021 -55.768 1.00 53.03 180 PRO A N 1
ATOM 1357 C CA . PRO A 1 180 ? 28.817 -10.197 -56.863 1.00 53.03 180 PRO A CA 1
ATOM 1358 C C . PRO A 1 180 ? 29.903 -10.991 -57.589 1.00 53.03 180 PRO A C 1
ATOM 1360 O O . PRO A 1 180 ? 30.867 -11.432 -56.960 1.00 53.03 180 PRO A O 1
ATOM 1363 N N . ALA A 1 181 ? 29.731 -11.225 -58.891 1.00 50.94 181 ALA A N 1
ATOM 1364 C CA . ALA A 1 181 ? 30.722 -11.958 -59.668 1.00 50.94 181 ALA A CA 1
ATOM 1365 C C . ALA A 1 181 ? 32.079 -11.227 -59.599 1.00 50.94 181 ALA A C 1
ATOM 1367 O O . ALA A 1 181 ? 32.105 -9.999 -59.746 1.00 50.94 181 ALA A O 1
ATOM 1368 N N . PRO A 1 182 ? 33.202 -11.935 -59.375 1.00 53.06 182 PRO A N 1
ATOM 1369 C CA . PRO A 1 182 ? 34.515 -11.306 -59.415 1.00 53.06 182 PRO A CA 1
ATOM 1370 C C . PRO A 1 182 ? 34.771 -10.743 -60.822 1.00 53.06 182 PRO A C 1
ATOM 1372 O O . PRO A 1 182 ? 34.331 -11.348 -61.805 1.00 53.06 182 PRO A O 1
ATOM 1375 N N . PRO A 1 183 ? 35.479 -9.608 -60.952 1.00 49.75 183 PRO A N 1
ATOM 1376 C CA . PRO A 1 183 ? 35.758 -9.022 -62.254 1.00 49.75 183 PRO A CA 1
ATOM 1377 C C . PRO A 1 183 ? 36.623 -9.981 -63.076 1.00 49.75 183 PRO A C 1
ATOM 1379 O O . PRO A 1 183 ? 37.787 -10.226 -62.758 1.00 49.75 183 PRO A O 1
ATOM 1382 N N . THR A 1 184 ? 36.050 -10.521 -64.150 1.00 52.97 184 THR A N 1
ATOM 1383 C CA . THR A 1 184 ? 36.772 -11.314 -65.145 1.00 52.97 184 THR A CA 1
ATOM 1384 C C . THR A 1 184 ? 37.748 -10.410 -65.889 1.00 52.97 184 THR A C 1
ATOM 1386 O O . THR A 1 184 ? 37.367 -9.714 -66.831 1.00 52.97 184 THR A O 1
ATOM 1389 N N . GLY A 1 185 ? 39.009 -10.405 -65.463 1.00 56.31 185 GLY A N 1
ATOM 1390 C CA . GLY A 1 185 ? 40.079 -9.789 -66.237 1.00 56.31 185 GLY A CA 1
ATOM 1391 C C . GLY A 1 185 ? 40.356 -10.603 -67.509 1.00 56.31 185 GLY A C 1
ATOM 1392 O O . GLY A 1 185 ? 40.539 -11.818 -67.404 1.00 56.31 185 GLY A O 1
ATOM 1393 N N . PRO A 1 186 ? 40.437 -9.980 -68.697 1.00 55.16 186 PRO A N 1
ATOM 1394 C CA . PRO A 1 186 ? 41.195 -10.551 -69.802 1.00 55.16 186 PRO A CA 1
ATOM 1395 C C . PRO A 1 186 ? 42.691 -10.410 -69.447 1.00 55.16 186 PRO A C 1
ATOM 1397 O O . PRO A 1 186 ? 43.129 -9.358 -68.991 1.00 55.16 186 PRO A O 1
ATOM 1400 N N . GLY A 1 187 ? 43.532 -11.437 -69.555 1.00 46.28 187 GLY A N 1
ATOM 1401 C CA . GLY A 1 187 ? 43.462 -12.504 -70.552 1.00 46.28 187 GLY A CA 1
ATOM 1402 C C . GLY A 1 187 ? 44.062 -11.953 -71.839 1.00 46.28 187 GLY A C 1
ATOM 1403 O O . GLY A 1 187 ? 43.340 -11.419 -72.673 1.00 46.28 187 GLY A O 1
ATOM 1404 N N . GLY A 1 188 ? 45.392 -11.963 -71.921 1.00 46.25 188 GLY A N 1
ATOM 1405 C CA . GLY A 1 188 ? 46.124 -11.242 -72.959 1.00 46.25 188 GLY A CA 1
ATOM 1406 C C . GLY A 1 188 ? 46.141 -11.945 -74.315 1.00 46.25 188 GLY A C 1
ATOM 1407 O O . GLY A 1 188 ? 45.953 -13.156 -74.409 1.00 46.25 188 GLY A O 1
ATOM 1408 N N . THR A 1 189 ? 46.475 -11.175 -75.347 1.00 46.28 189 THR A N 1
ATOM 1409 C CA . THR A 1 189 ? 46.917 -11.664 -76.658 1.00 46.28 189 THR A CA 1
ATOM 1410 C C . THR A 1 189 ? 47.949 -10.697 -77.228 1.00 46.28 189 THR A C 1
ATOM 1412 O O . THR A 1 189 ? 47.610 -9.532 -77.414 1.00 46.28 189 THR A O 1
ATOM 1415 N N . LEU A 1 190 ? 49.144 -11.245 -77.492 1.00 40.47 190 LEU A N 1
ATOM 1416 C CA . LEU A 1 190 ? 50.183 -10.832 -78.457 1.00 40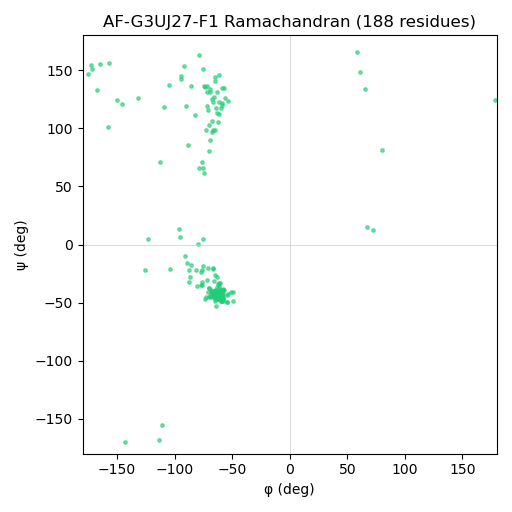.47 190 LEU A CA 1
ATOM 1417 C C . LEU A 1 190 ? 50.464 -9.324 -78.616 1.00 40.47 190 LEU A C 1
ATOM 1419 O O . LEU A 1 190 ? 49.762 -8.671 -79.416 1.00 40.47 190 LEU A O 1
#

pLDDT: mean 72.33, std 22.8, range [33.0, 98.5]

Solvent-accessible surface area (backbone atoms only — not comparable to full-atom values): 12136 Å² total; per-residue (Å²): 132,88,81,90,88,83,88,90,80,90,79,90,87,86,87,86,91,84,79,95,81,92,75,83,84,76,85,74,84,69,95,66,76,77,57,64,70,60,57,69,67,70,74,71,51,35,62,63,50,37,64,64,42,54,64,53,45,54,50,33,50,52,50,33,52,52,39,48,52,50,52,53,53,50,51,54,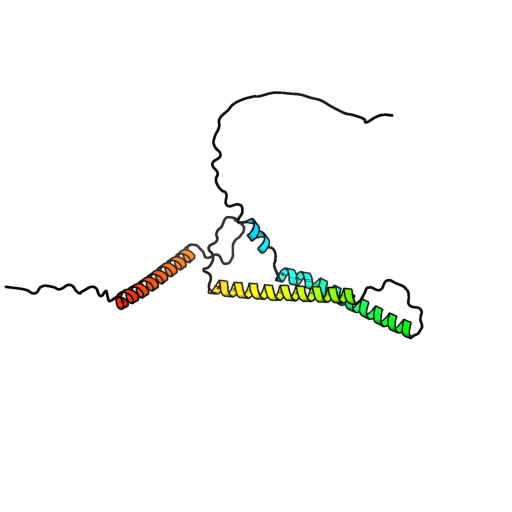38,46,77,72,69,44,83,74,77,94,62,92,69,73,56,54,67,57,36,49,50,56,37,49,55,47,50,55,52,41,50,52,21,51,54,48,43,49,49,54,50,51,52,50,56,49,40,72,74,72,48,80,79,56,68,74,82,77,86,58,94,88,66,80,60,91,75,46,52,55,69,75,58,45,54,50,51,52,51,51,51,54,48,53,52,49,52,51,51,48,55,52,50,54,49,50,33,64,73,71,64,63,68,80,76,77,86,82,72,80,80,85,79,136